Protein AF-A0A958CTE5-F1 (afdb_monomer)

Radius of gyration: 20.64 Å; Cα contacts (8 Å, |Δi|>4): 182; chains: 1; bounding box: 57×49×60 Å

Solvent-accessible surface area (backbone atoms only — not comparable to full-atom values): 12046 Å² total; per-residue (Å²): 109,41,32,72,40,40,87,85,41,89,79,56,35,63,50,61,62,48,51,48,52,50,50,52,46,68,69,44,47,64,50,38,76,73,62,37,72,59,76,67,59,53,55,72,59,58,62,71,42,77,68,34,27,66,54,37,60,70,46,38,61,61,31,51,76,72,72,42,63,43,59,64,51,40,50,49,51,39,51,50,51,48,48,51,54,38,52,49,24,58,78,50,55,45,96,44,71,67,54,14,60,59,50,45,50,56,55,50,51,50,47,64,37,35,34,40,56,56,56,54,69,75,48,58,80,48,48,63,55,38,57,71,72,32,22,47,55,71,90,63,86,44,75,68,44,55,56,55,21,79,72,43,94,51,21,39,26,66,58,55,52,54,50,49,54,52,28,39,59,44,50,49,54,27,74,78,69,77,45,74,52,63,70,47,53,48,69,49,45,48,66,55,53,52,52,52,52,53,50,52,51,48,55,59,58,71,62,54,80,74,75,74,82,78,117

pLDDT: mean 74.09, std 13.9, range [39.06, 96.56]

Structure (mmCIF, N/CA/C/O backbone):
data_AF-A0A958CTE5-F1
#
_entry.id   AF-A0A958CTE5-F1
#
loop_
_atom_site.group_PDB
_atom_site.id
_atom_site.type_symbol
_atom_site.label_atom_id
_atom_site.label_alt_id
_atom_site.label_comp_id
_atom_site.label_asym_id
_atom_site.label_entity_id
_atom_site.label_seq_id
_atom_site.pdbx_PDB_ins_code
_atom_site.Cartn_x
_atom_site.Cartn_y
_atom_site.Cartn_z
_atom_site.occupancy
_atom_site.B_iso_or_equiv
_atom_site.auth_seq_id
_atom_site.auth_comp_id
_atom_site.auth_asym_id
_atom_site.auth_atom_id
_atom_site.pdbx_PDB_model_num
ATOM 1 N N . LEU A 1 1 ? 1.380 -10.904 -7.002 1.00 66.69 1 LEU A N 1
ATOM 2 C CA . LEU A 1 1 ? 0.744 -11.945 -7.846 1.00 66.69 1 LEU A CA 1
ATOM 3 C C . LEU A 1 1 ? 0.261 -11.415 -9.193 1.00 66.69 1 LEU A C 1
ATOM 5 O O . LEU A 1 1 ? 0.920 -11.763 -10.161 1.00 66.69 1 LEU A O 1
ATOM 9 N N . PRO A 1 2 ? -0.795 -10.580 -9.308 1.00 70.81 2 PRO A N 1
ATOM 10 C CA . PRO A 1 2 ? -1.396 -10.254 -10.610 1.00 70.81 2 PRO A CA 1
ATOM 11 C C . PRO A 1 2 ? -0.411 -9.585 -11.580 1.00 70.81 2 PRO A C 1
ATOM 13 O O . PRO A 1 2 ? -0.383 -9.932 -12.751 1.00 70.81 2 PRO A O 1
ATOM 16 N N . ALA A 1 3 ? 0.489 -8.727 -11.088 1.00 69.62 3 ALA A N 1
ATOM 17 C CA . ALA A 1 3 ? 1.540 -8.121 -11.908 1.00 69.62 3 ALA A CA 1
ATOM 18 C C . ALA A 1 3 ? 2.519 -9.131 -12.551 1.00 69.62 3 ALA A C 1
ATOM 20 O O . ALA A 1 3 ? 3.112 -8.818 -13.578 1.00 69.62 3 ALA A O 1
ATOM 21 N N . LEU A 1 4 ? 2.695 -10.316 -11.949 1.00 71.25 4 LEU A N 1
ATOM 22 C CA . LEU A 1 4 ? 3.586 -11.400 -12.397 1.00 71.25 4 LEU A CA 1
ATOM 23 C C . LEU A 1 4 ? 2.851 -12.474 -13.224 1.00 71.25 4 LEU A C 1
ATOM 25 O O . LEU A 1 4 ? 3.465 -13.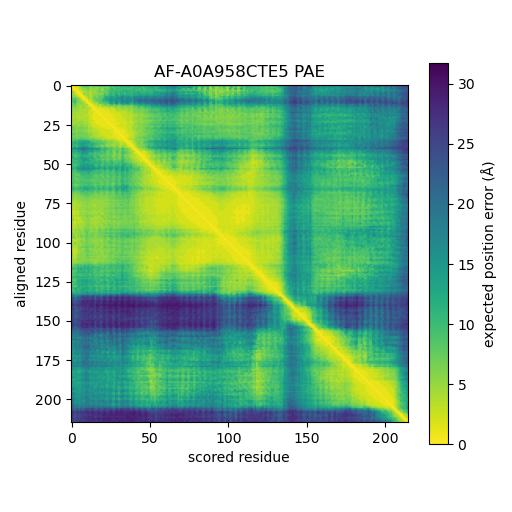465 -13.618 1.00 71.25 4 LE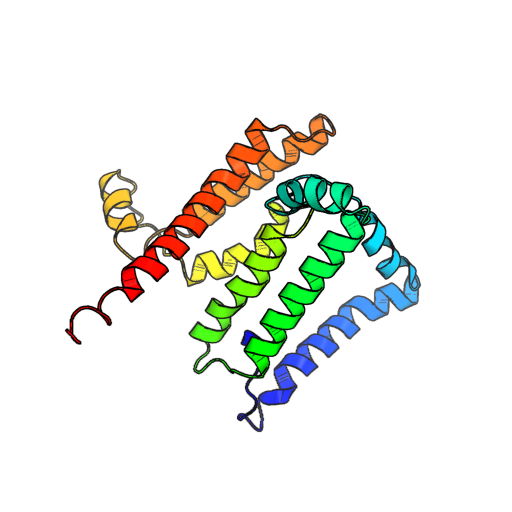U A O 1
ATOM 29 N N . TRP A 1 5 ? 1.548 -12.311 -13.469 1.00 74.81 5 TRP A N 1
ATOM 30 C CA . TRP A 1 5 ? 0.757 -13.235 -14.279 1.00 74.81 5 TRP A CA 1
ATOM 31 C C . TRP A 1 5 ? 1.177 -13.171 -15.753 1.00 74.81 5 TRP A C 1
ATOM 33 O O . TRP A 1 5 ? 1.336 -12.091 -16.324 1.00 74.81 5 TRP A O 1
ATOM 43 N N . ARG A 1 6 ? 1.346 -14.345 -16.369 1.00 73.69 6 ARG A N 1
ATOM 44 C CA . ARG A 1 6 ? 1.700 -14.518 -17.784 1.00 73.69 6 ARG A CA 1
ATOM 45 C C . ARG A 1 6 ? 0.678 -15.461 -18.428 1.00 73.69 6 ARG A C 1
ATOM 47 O O . ARG A 1 6 ? 0.841 -16.673 -18.298 1.00 73.69 6 ARG A O 1
ATOM 54 N N . PRO A 1 7 ? -0.397 -14.956 -19.058 1.00 71.81 7 PRO A N 1
ATOM 55 C CA . PRO A 1 7 ? -1.444 -15.818 -19.609 1.00 71.81 7 PRO A CA 1
ATOM 56 C C . PRO A 1 7 ? -0.969 -16.632 -20.822 1.00 71.81 7 PRO A C 1
ATOM 58 O O . PRO A 1 7 ? -1.459 -17.742 -21.031 1.00 71.81 7 PRO A O 1
ATOM 61 N N . ASP A 1 8 ? -0.005 -16.101 -21.575 1.00 76.12 8 ASP A N 1
ATOM 62 C CA . ASP A 1 8 ? 0.502 -16.668 -22.834 1.00 76.12 8 ASP A CA 1
ATOM 63 C C . ASP A 1 8 ? 1.547 -17.776 -22.614 1.00 76.12 8 ASP A C 1
ATOM 65 O O . ASP A 1 8 ? 1.769 -18.632 -23.473 1.00 76.12 8 ASP A O 1
ATOM 69 N N . ASP A 1 9 ? 2.165 -17.811 -21.429 1.00 75.31 9 ASP A N 1
ATOM 70 C CA . ASP A 1 9 ? 3.119 -18.847 -21.042 1.00 75.31 9 ASP A CA 1
ATOM 71 C C . ASP A 1 9 ? 2.377 -20.125 -20.620 1.00 75.31 9 ASP A C 1
ATOM 73 O O . ASP A 1 9 ? 2.017 -20.317 -19.455 1.00 75.31 9 ASP A O 1
ATOM 77 N N . ARG A 1 10 ? 2.179 -21.039 -21.579 1.00 66.75 10 ARG A N 1
ATOM 78 C CA . ARG A 1 10 ? 1.529 -22.347 -21.367 1.00 66.75 10 ARG A CA 1
ATOM 79 C C . ARG A 1 10 ? 2.133 -23.197 -20.235 1.00 66.75 10 ARG A C 1
ATOM 81 O O . ARG A 1 10 ? 1.438 -24.098 -19.773 1.00 66.75 10 ARG A O 1
ATOM 88 N N . ARG A 1 11 ? 3.377 -22.956 -19.792 1.00 66.00 11 ARG A N 1
ATOM 89 C CA . ARG A 1 11 ? 4.018 -23.686 -18.674 1.00 66.00 11 ARG A CA 1
ATOM 90 C C . ARG A 1 11 ? 4.087 -22.864 -17.382 1.00 66.00 11 ARG A C 1
ATOM 92 O O . ARG A 1 11 ? 4.006 -23.433 -16.298 1.00 66.00 11 ARG A O 1
ATOM 99 N N . GLY A 1 12 ? 4.238 -21.546 -17.478 1.00 65.88 12 GLY A N 1
ATOM 100 C CA . GLY A 1 12 ? 4.375 -20.639 -16.335 1.00 65.88 12 GLY A CA 1
ATOM 101 C C . GLY A 1 12 ? 3.059 -20.098 -15.769 1.00 65.88 12 GLY A C 1
ATOM 102 O O . GLY A 1 12 ? 3.009 -19.792 -14.577 1.00 65.88 12 GLY A O 1
ATOM 103 N N . ARG A 1 13 ? 1.993 -20.010 -16.585 1.00 76.62 13 ARG A N 1
ATOM 104 C CA . ARG A 1 13 ? 0.710 -19.346 -16.271 1.00 76.62 13 ARG A CA 1
ATOM 105 C C . ARG A 1 13 ? 0.190 -19.642 -14.863 1.00 76.62 13 ARG A C 1
ATOM 107 O O . ARG A 1 13 ? 0.130 -18.746 -14.025 1.00 76.62 13 ARG A O 1
ATOM 114 N N . TRP A 1 14 ? -0.185 -20.892 -14.594 1.00 80.12 14 TRP A N 1
ATOM 115 C CA . TRP A 1 14 ? -0.792 -21.279 -13.314 1.00 80.12 14 TRP A CA 1
ATOM 116 C C . TRP A 1 14 ? 0.222 -21.504 -12.192 1.00 80.12 14 TRP A C 1
ATOM 118 O O . TRP A 1 14 ? -0.152 -21.456 -11.025 1.00 80.12 14 TRP A O 1
ATOM 128 N N . THR A 1 15 ? 1.496 -21.698 -12.527 1.00 80.94 15 THR A N 1
ATOM 129 C CA . THR A 1 15 ? 2.550 -22.112 -11.594 1.00 80.94 15 THR A CA 1
ATOM 130 C C . THR A 1 15 ? 2.757 -21.104 -10.464 1.00 80.94 15 THR A C 1
ATOM 132 O O . THR A 1 15 ? 2.849 -21.505 -9.308 1.00 80.94 15 THR A O 1
ATOM 135 N N . MET A 1 16 ? 2.745 -19.797 -10.754 1.00 76.81 16 MET A N 1
ATOM 136 C CA . MET A 1 16 ? 2.922 -18.762 -9.721 1.00 76.81 16 MET A CA 1
ATOM 137 C C . MET A 1 16 ? 1.711 -18.621 -8.772 1.00 76.81 16 MET A C 1
ATOM 139 O O . MET A 1 16 ? 1.925 -18.622 -7.558 1.00 76.81 16 MET A O 1
ATOM 143 N N . PRO A 1 17 ? 0.446 -18.538 -9.244 1.00 81.00 17 PRO A N 1
ATOM 144 C CA . PRO A 1 17 ? -0.711 -18.581 -8.345 1.00 81.00 17 PRO A CA 1
ATOM 145 C C . PRO A 1 17 ? -0.850 -19.899 -7.577 1.00 81.00 17 PRO A C 1
ATOM 147 O O . PRO A 1 17 ? -1.171 -19.860 -6.393 1.00 81.00 17 PRO A O 1
ATOM 150 N N . LEU A 1 18 ? -0.578 -21.049 -8.207 1.00 85.00 18 LEU A N 1
ATOM 151 C CA . LEU A 1 18 ? -0.656 -22.349 -7.538 1.00 85.00 18 LEU A CA 1
ATOM 152 C C . LEU A 1 18 ? 0.40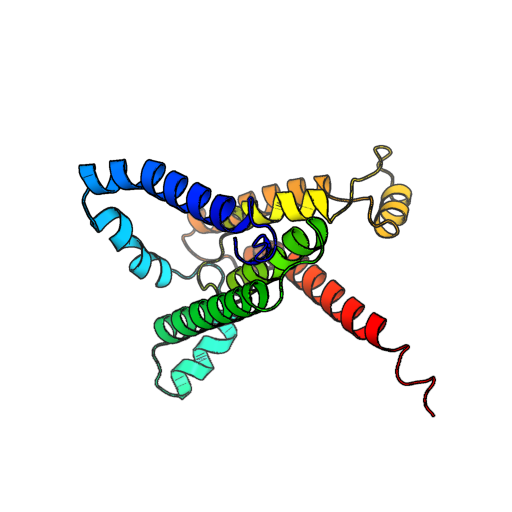2 -22.462 -6.436 1.00 85.00 18 LEU A C 1
ATOM 154 O O . LEU A 1 18 ? 0.059 -22.818 -5.315 1.00 85.00 18 LEU A O 1
ATOM 158 N N . ALA A 1 19 ? 1.656 -22.086 -6.712 1.00 84.25 19 ALA A N 1
ATOM 159 C CA . ALA A 1 19 ? 2.715 -22.062 -5.704 1.00 84.25 19 ALA A CA 1
ATOM 160 C C . ALA A 1 19 ? 2.355 -21.146 -4.524 1.00 84.25 19 ALA A C 1
ATOM 162 O O . ALA A 1 19 ? 2.529 -21.538 -3.377 1.00 84.25 19 ALA A O 1
ATOM 163 N N . PHE A 1 20 ? 1.785 -19.962 -4.779 1.00 84.50 20 PHE A N 1
ATOM 164 C CA . PHE A 1 20 ? 1.300 -19.092 -3.704 1.00 84.50 20 PHE A CA 1
ATOM 165 C C . PHE A 1 20 ? 0.174 -19.729 -2.881 1.00 84.50 20 PHE A C 1
ATOM 167 O O . PHE A 1 20 ? 0.234 -19.680 -1.656 1.00 84.50 20 PHE A O 1
ATOM 174 N N . LEU A 1 21 ? -0.833 -20.325 -3.527 1.00 88.69 21 LEU A N 1
ATOM 175 C CA . LEU A 1 21 ? -1.945 -20.978 -2.829 1.00 88.69 21 LEU A CA 1
ATOM 176 C C . LEU A 1 21 ? -1.467 -22.181 -2.007 1.00 88.69 21 LEU A C 1
ATOM 178 O O . LEU A 1 21 ? -1.925 -22.356 -0.883 1.00 88.69 21 LEU A O 1
ATOM 182 N N . VAL A 1 22 ? -0.513 -22.961 -2.525 1.00 91.88 22 VAL A N 1
ATOM 183 C CA . VAL A 1 22 ? 0.114 -24.084 -1.812 1.00 91.88 22 VAL A CA 1
ATOM 184 C C . VAL A 1 22 ? 0.941 -23.595 -0.622 1.00 91.88 22 VAL A C 1
ATOM 186 O O . VAL A 1 22 ? 0.774 -24.133 0.466 1.00 91.88 22 VAL A O 1
ATOM 189 N N . THR A 1 23 ? 1.766 -22.552 -0.774 1.00 89.56 23 THR A N 1
ATOM 190 C CA . THR A 1 23 ? 2.511 -21.950 0.350 1.00 89.56 23 THR A CA 1
ATOM 191 C C . THR A 1 23 ? 1.554 -21.402 1.408 1.00 89.56 23 THR A C 1
ATOM 193 O O . THR A 1 23 ? 1.703 -21.716 2.584 1.00 89.56 23 THR A O 1
ATOM 196 N N . LEU A 1 24 ? 0.536 -20.632 1.007 1.00 87.75 24 LEU A N 1
ATOM 197 C CA . LEU A 1 24 ? -0.459 -20.073 1.923 1.00 87.75 24 LEU A CA 1
ATOM 198 C C . LEU A 1 24 ? -1.201 -21.186 2.677 1.00 87.75 24 LEU A C 1
ATOM 200 O O . LEU A 1 24 ? -1.304 -21.128 3.898 1.00 87.75 24 LEU A O 1
ATOM 204 N N . ALA A 1 25 ? -1.659 -22.224 1.974 1.00 90.94 25 ALA A N 1
ATOM 205 C CA . ALA A 1 25 ? -2.304 -23.378 2.588 1.00 90.94 25 ALA A CA 1
ATOM 206 C C . ALA A 1 25 ? -1.359 -24.109 3.557 1.00 90.94 25 ALA A C 1
ATOM 208 O O . ALA A 1 25 ? -1.727 -24.329 4.706 1.00 90.94 25 ALA A O 1
ATOM 209 N N . ALA A 1 26 ? -0.130 -24.426 3.141 1.00 92.94 26 ALA A N 1
ATOM 210 C CA . ALA A 1 26 ? 0.842 -25.144 3.965 1.00 92.94 26 ALA A CA 1
ATOM 211 C C . ALA A 1 26 ? 1.265 -24.362 5.222 1.00 92.94 26 ALA A C 1
ATOM 213 O O . ALA A 1 26 ? 1.463 -24.966 6.272 1.00 92.94 26 ALA A O 1
ATOM 214 N N . SER A 1 27 ? 1.372 -23.031 5.146 1.00 87.69 27 SER A N 1
ATOM 215 C CA . SER A 1 27 ? 1.698 -22.190 6.304 1.00 87.69 27 SER A CA 1
ATOM 216 C C . SER A 1 27 ? 0.508 -21.933 7.234 1.00 87.69 27 SER A C 1
ATOM 218 O O . SER A 1 27 ? 0.713 -21.783 8.435 1.00 87.69 27 SER A O 1
ATOM 220 N N . TYR A 1 28 ? -0.723 -21.861 6.711 1.00 84.38 28 TYR A N 1
ATOM 221 C CA . TYR A 1 28 ? -1.886 -21.387 7.477 1.00 84.38 28 TYR A CA 1
ATOM 222 C C . TYR A 1 28 ? -2.848 -22.502 7.926 1.00 84.38 28 TYR A C 1
ATOM 224 O O . TYR A 1 28 ? -3.444 -22.392 8.998 1.00 84.38 28 TYR A O 1
ATOM 232 N N . LEU A 1 29 ? -2.971 -23.607 7.174 1.00 90.62 29 LEU A N 1
ATOM 233 C CA . LEU A 1 29 ? -3.802 -24.755 7.572 1.00 90.62 29 LEU A CA 1
ATOM 234 C C . LEU A 1 29 ? -3.386 -25.372 8.916 1.00 90.62 29 LEU A C 1
ATOM 236 O O . LEU A 1 29 ? -4.292 -25.646 9.700 1.00 90.62 29 LEU A O 1
ATOM 240 N N . PRO A 1 30 ? -2.090 -25.553 9.255 1.00 91.81 30 PRO A N 1
ATOM 241 C CA . PRO A 1 30 ? -1.708 -26.091 10.562 1.00 91.81 30 PRO A CA 1
ATOM 242 C C . PRO A 1 30 ? -2.187 -25.217 11.726 1.00 91.81 30 PRO A C 1
ATOM 244 O O . PRO A 1 30 ? -2.584 -25.742 12.764 1.00 91.81 30 PRO A O 1
ATOM 247 N N . TYR A 1 31 ? -2.211 -23.892 11.544 1.00 85.38 31 TYR A N 1
ATOM 248 C CA . TYR A 1 31 ? -2.714 -22.950 12.544 1.00 85.38 31 TYR A CA 1
ATOM 249 C C . TYR A 1 31 ? -4.238 -23.023 12.682 1.00 85.38 31 TYR A C 1
ATOM 251 O O . TYR A 1 31 ? -4.745 -23.145 13.794 1.00 85.38 31 TYR A O 1
ATOM 259 N N . VAL A 1 32 ? -4.976 -23.025 11.568 1.00 89.31 32 VAL A N 1
ATOM 260 C CA . VAL A 1 32 ? -6.450 -23.130 11.583 1.00 89.31 32 VAL A CA 1
ATOM 261 C C . VAL A 1 32 ? -6.918 -24.498 12.097 1.00 89.31 32 VAL A C 1
ATOM 263 O O . VAL A 1 32 ? -7.925 -24.580 12.792 1.00 89.31 32 VAL A O 1
ATOM 266 N N . ALA A 1 33 ? -6.172 -25.572 11.826 1.00 90.75 33 ALA A N 1
ATOM 267 C CA . ALA A 1 33 ? -6.473 -26.914 12.327 1.00 90.75 33 ALA A CA 1
ATOM 268 C C . ALA A 1 33 ? -6.216 -27.084 13.837 1.00 90.75 33 ALA A C 1
ATOM 270 O O . ALA A 1 33 ? -6.806 -27.968 14.451 1.00 90.75 33 ALA A O 1
ATOM 271 N N . THR A 1 34 ? -5.351 -26.259 14.439 1.00 91.88 34 THR A N 1
ATOM 272 C CA . THR A 1 34 ? -4.994 -26.341 15.871 1.00 91.88 34 THR A CA 1
ATOM 273 C C . THR A 1 34 ? -5.681 -25.286 16.739 1.00 91.88 34 THR A C 1
ATOM 275 O O . THR A 1 34 ? -5.936 -25.548 17.909 1.00 91.88 34 THR A O 1
ATOM 278 N N . HIS A 1 35 ? -6.004 -24.117 16.178 1.00 85.50 35 HIS A N 1
ATOM 279 C CA . HIS A 1 35 ? -6.577 -22.966 16.895 1.00 85.50 35 HIS A CA 1
ATOM 280 C C . HIS A 1 35 ? -7.931 -22.501 16.313 1.00 85.50 35 HIS A C 1
ATOM 282 O O . HIS A 1 35 ? -8.463 -21.466 16.711 1.00 85.50 35 HIS A O 1
ATOM 288 N N . GLY A 1 36 ? -8.501 -23.251 15.366 1.00 82.81 36 GLY A N 1
ATOM 289 C CA . GLY A 1 36 ? -9.794 -22.959 14.747 1.00 82.81 36 GLY A CA 1
ATOM 290 C C . GLY A 1 36 ? -9.784 -21.766 13.785 1.00 82.81 36 GLY A C 1
ATOM 291 O O . GLY A 1 36 ? -8.750 -21.197 13.432 1.00 82.81 36 GLY A O 1
ATOM 292 N N . SER A 1 37 ? -10.977 -21.357 13.347 1.00 79.06 37 SER A N 1
ATOM 293 C CA . SER A 1 37 ? -11.158 -20.209 12.448 1.00 79.06 37 SER A CA 1
ATOM 294 C C . SER A 1 37 ? -10.921 -18.849 13.116 1.00 79.06 37 SER A C 1
ATOM 296 O O . SER A 1 37 ? -10.811 -17.846 12.414 1.00 79.06 37 SER A O 1
ATOM 298 N N . GLU A 1 38 ? -10.810 -18.782 14.446 1.00 73.75 38 GLU A N 1
ATOM 299 C CA . GLU A 1 38 ? -10.588 -17.526 15.182 1.00 73.75 38 GLU A CA 1
ATOM 300 C C . GLU A 1 38 ? -9.231 -16.873 14.873 1.00 73.75 38 GLU A C 1
ATOM 302 O O . GLU A 1 38 ? -9.106 -15.652 14.972 1.00 73.75 38 GLU A O 1
ATOM 307 N N . VAL A 1 39 ? -8.260 -17.642 14.362 1.00 72.81 39 VAL A N 1
ATOM 308 C CA . VAL A 1 39 ? -6.992 -17.124 13.809 1.00 72.81 39 VAL A CA 1
ATOM 309 C C . VAL A 1 39 ? -7.236 -16.109 12.677 1.00 72.81 39 VAL A C 1
ATOM 311 O O . VAL A 1 39 ? -6.495 -15.138 12.540 1.00 72.81 39 VAL A O 1
ATOM 314 N N . LEU A 1 40 ? -8.313 -16.280 11.900 1.00 67.12 40 LEU A N 1
ATOM 315 C CA . LEU A 1 40 ? -8.759 -15.328 10.869 1.00 67.12 40 LEU A CA 1
ATOM 316 C C . LEU A 1 40 ? -9.634 -14.196 11.452 1.00 67.12 40 LEU A C 1
ATOM 318 O O . LEU A 1 40 ? -9.812 -13.151 10.825 1.00 67.12 40 LEU A O 1
ATOM 322 N N . GLY A 1 41 ? -10.185 -14.394 12.653 1.00 60.66 41 GLY A N 1
ATOM 323 C CA . GLY A 1 41 ? -11.195 -13.543 13.290 1.00 60.66 41 GLY A CA 1
ATOM 324 C C . GLY A 1 41 ? -10.681 -12.227 13.880 1.00 60.66 41 GLY A C 1
ATOM 325 O O . GLY A 1 41 ? -11.484 -11.342 14.167 1.00 60.66 41 GLY A O 1
ATOM 326 N N . PHE A 1 42 ? -9.365 -12.041 14.021 1.00 67.19 42 PHE A N 1
ATOM 327 C CA . PHE A 1 42 ? -8.793 -10.767 14.487 1.00 67.19 42 PHE A CA 1
ATOM 328 C C . PHE A 1 42 ? -8.769 -9.662 13.416 1.00 67.19 42 PHE A C 1
ATOM 330 O O . PHE A 1 42 ? -8.656 -8.484 13.759 1.00 67.19 42 PHE A O 1
ATOM 337 N N . LEU A 1 43 ? -8.913 -10.001 12.128 1.00 65.44 43 LEU A N 1
ATOM 338 C CA . LEU A 1 43 ? -8.794 -9.037 11.026 1.00 65.44 43 LEU A CA 1
ATOM 339 C C . LEU A 1 43 ? -9.780 -7.847 11.122 1.00 65.44 43 LEU A C 1
ATOM 341 O O . LEU A 1 43 ? -9.333 -6.708 10.993 1.00 65.44 43 LEU A O 1
ATOM 345 N N . PRO A 1 44 ? -11.086 -8.041 11.416 1.00 66.50 44 PRO A N 1
ATOM 346 C CA . PRO A 1 44 ? -12.034 -6.933 11.574 1.00 66.50 44 PRO A CA 1
ATOM 347 C C . PRO A 1 44 ? -11.701 -6.007 12.751 1.00 66.50 44 PRO A C 1
ATOM 349 O O . PRO A 1 44 ? -12.004 -4.818 12.695 1.00 66.50 44 PRO A O 1
ATOM 352 N N . LYS A 1 45 ? -11.054 -6.533 13.801 1.00 72.12 45 LYS A N 1
ATOM 353 C CA . LYS A 1 45 ? -10.611 -5.746 14.960 1.00 72.12 45 LYS A CA 1
ATOM 354 C C . LYS A 1 45 ? -9.426 -4.850 14.588 1.00 72.12 45 LYS A C 1
ATOM 356 O O . LYS A 1 45 ? -9.454 -3.665 14.904 1.00 72.12 45 LYS A O 1
ATOM 361 N N . TYR A 1 46 ? -8.466 -5.377 13.823 1.00 70.69 46 TYR A N 1
ATOM 362 C CA . TYR A 1 46 ? -7.342 -4.606 13.277 1.00 70.69 46 TYR A CA 1
ATOM 363 C C . TYR A 1 46 ? -7.767 -3.471 12.330 1.00 70.69 46 TYR A C 1
ATOM 365 O O . TYR A 1 46 ? -7.113 -2.431 12.310 1.00 70.69 46 TYR A O 1
ATOM 373 N N . PHE A 1 47 ? -8.870 -3.614 11.586 1.00 68.62 47 PHE A N 1
ATOM 374 C CA . PHE A 1 47 ? -9.426 -2.514 10.778 1.00 68.62 47 PHE A CA 1
ATOM 375 C C . PHE A 1 47 ? -10.107 -1.408 11.609 1.00 68.62 47 PHE A C 1
ATOM 377 O O . PHE A 1 47 ? -10.364 -0.327 11.087 1.00 68.62 47 PHE A O 1
ATOM 384 N N . GLY A 1 48 ? -10.382 -1.642 12.897 1.00 73.25 48 GLY A N 1
ATOM 385 C CA . GLY A 1 48 ? -10.831 -0.600 13.827 1.00 73.25 48 GLY A CA 1
ATOM 386 C C . GLY A 1 48 ? -9.692 0.236 14.425 1.00 73.25 48 GLY A C 1
ATOM 387 O O . GLY A 1 48 ? -9.949 1.301 14.989 1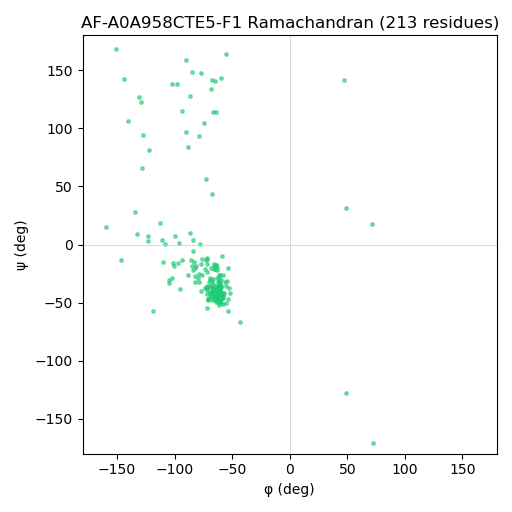.00 73.25 48 GLY A O 1
ATOM 388 N N . GLU A 1 49 ? -8.444 -0.226 14.317 1.00 81.31 49 GLU A N 1
ATOM 389 C CA . GLU A 1 49 ? -7.267 0.462 14.852 1.00 81.31 49 GLU A CA 1
ATOM 390 C C . GLU A 1 49 ? -6.841 1.649 13.977 1.00 81.31 49 GLU A C 1
ATOM 392 O O . GLU A 1 49 ? -6.998 1.652 12.755 1.00 81.31 49 GLU A O 1
ATOM 397 N N . ARG A 1 50 ? -6.295 2.687 14.620 1.00 79.94 50 ARG A N 1
ATOM 398 C CA . ARG A 1 50 ? -5.945 3.962 13.981 1.00 79.94 50 ARG A CA 1
ATOM 399 C C . ARG A 1 50 ? -4.617 4.477 14.532 1.00 79.94 50 ARG A C 1
ATOM 401 O O . ARG A 1 50 ? -4.574 4.966 15.659 1.00 79.94 50 ARG A O 1
ATOM 408 N N . PHE A 1 51 ? -3.550 4.388 13.736 1.00 73.31 51 PHE A N 1
ATOM 409 C CA . PHE A 1 51 ? -2.211 4.860 14.127 1.00 73.31 51 PHE A CA 1
ATOM 410 C C . PHE A 1 51 ? -1.675 5.968 13.208 1.00 73.31 51 PHE A C 1
ATOM 412 O O . PHE A 1 51 ? -1.419 7.084 13.660 1.00 73.31 51 PHE A O 1
ATOM 419 N N . ASN A 1 52 ? -1.589 5.693 11.906 1.00 75.31 52 ASN A N 1
ATOM 420 C CA . ASN A 1 52 ? -1.481 6.699 10.852 1.00 75.31 52 ASN A CA 1
ATOM 421 C C . ASN A 1 52 ? -2.544 6.374 9.800 1.00 75.31 52 ASN A C 1
ATOM 423 O O . ASN A 1 52 ? -2.548 5.266 9.264 1.00 75.31 52 ASN A O 1
ATOM 427 N N . MET A 1 53 ? -3.426 7.340 9.527 1.00 77.06 53 MET A N 1
ATOM 428 C CA . MET A 1 53 ? -4.555 7.184 8.607 1.00 77.06 53 MET A CA 1
ATOM 429 C C . MET A 1 53 ? -4.310 7.771 7.207 1.00 77.06 53 MET A C 1
ATOM 431 O O . MET A 1 53 ? -5.253 7.826 6.431 1.00 77.06 53 MET A O 1
ATOM 435 N N . GLY A 1 54 ? -3.100 8.226 6.856 1.00 76.19 54 GLY A N 1
ATOM 436 C CA . GLY A 1 54 ? -2.757 8.595 5.471 1.00 76.19 54 GLY A CA 1
ATOM 437 C C . GLY A 1 54 ? -3.776 9.524 4.787 1.00 76.19 54 GLY A C 1
ATOM 438 O O . GLY A 1 54 ? -4.151 10.556 5.344 1.00 76.19 54 GLY A O 1
ATOM 439 N N . LEU A 1 55 ? -4.256 9.142 3.593 1.00 79.19 55 LEU A N 1
ATOM 440 C CA . LEU A 1 55 ? -5.378 9.826 2.928 1.00 79.19 55 LEU A CA 1
ATOM 441 C C . LEU A 1 55 ? -6.742 9.420 3.503 1.00 79.19 55 LEU A C 1
ATOM 443 O O . LEU A 1 55 ? -7.681 10.211 3.455 1.00 79.19 55 LEU A O 1
ATOM 447 N N . ALA A 1 56 ? -6.858 8.227 4.089 1.00 81.69 56 ALA A N 1
ATOM 448 C CA . ALA A 1 56 ? -8.081 7.759 4.735 1.00 81.69 56 ALA A CA 1
ATOM 449 C C . ALA A 1 56 ? -8.577 8.732 5.827 1.00 81.69 56 ALA A C 1
ATOM 451 O O . ALA A 1 56 ? -9.775 8.978 5.938 1.00 81.69 56 ALA A O 1
ATOM 452 N N . GLY A 1 57 ? -7.660 9.373 6.561 1.00 83.06 57 GLY A N 1
ATOM 453 C CA . GLY A 1 57 ? -7.972 10.411 7.549 1.00 83.06 57 GLY A CA 1
ATOM 454 C C . GLY A 1 57 ? -8.654 11.659 6.971 1.00 83.06 57 GLY A C 1
ATOM 455 O O . GLY A 1 57 ? -9.443 12.286 7.670 1.00 83.06 57 GLY A O 1
ATOM 456 N N . VAL A 1 58 ? -8.403 11.987 5.698 1.00 86.62 58 VAL A N 1
ATOM 457 C CA . VAL A 1 58 ? -9.049 13.104 4.978 1.00 86.62 58 VAL A CA 1
ATOM 458 C C . VAL A 1 58 ? -10.451 12.718 4.491 1.00 86.62 58 VAL A C 1
ATOM 460 O O . VAL A 1 58 ? -11.326 13.569 4.386 1.00 86.62 58 VAL A O 1
ATOM 463 N N . LEU A 1 59 ? -10.683 11.429 4.222 1.00 87.50 59 LEU A N 1
ATOM 464 C CA . LEU A 1 59 ? -11.959 10.913 3.715 1.00 87.50 59 LEU A CA 1
ATOM 465 C C . LEU A 1 59 ? -12.995 10.644 4.821 1.00 87.50 59 LEU A C 1
ATOM 467 O O . LEU A 1 59 ? -14.190 10.620 4.537 1.00 87.50 59 LEU A O 1
ATOM 471 N N . ILE A 1 60 ? -12.565 10.455 6.076 1.00 87.62 60 ILE A N 1
ATOM 472 C CA . ILE A 1 60 ? -13.465 10.154 7.205 1.00 87.62 60 ILE A CA 1
ATOM 473 C C . ILE A 1 60 ? -14.578 11.206 7.386 1.00 87.62 60 ILE A C 1
ATOM 475 O O . ILE A 1 60 ? -15.732 10.781 7.424 1.00 87.62 60 ILE A O 1
ATOM 479 N N . PRO A 1 61 ? -14.305 12.529 7.434 1.00 90.75 61 PRO A N 1
ATOM 480 C CA . PRO A 1 61 ? -15.361 13.537 7.566 1.00 90.75 61 PRO A CA 1
ATOM 481 C C . PRO A 1 61 ? -16.393 13.464 6.435 1.00 90.75 61 PRO A C 1
ATOM 483 O O . PRO A 1 61 ? -17.589 13.422 6.704 1.00 90.75 61 PRO A O 1
ATOM 486 N N . ALA A 1 62 ? -15.939 13.322 5.185 1.00 90.31 62 ALA A N 1
ATOM 487 C CA . ALA A 1 62 ? -16.822 13.216 4.025 1.00 90.31 62 ALA A CA 1
ATOM 488 C C . ALA A 1 62 ? -17.735 11.975 4.087 1.00 90.31 62 ALA A C 1
ATOM 490 O O . ALA A 1 62 ? -18.905 12.059 3.725 1.00 90.31 62 ALA A O 1
ATOM 491 N N . PHE A 1 63 ? -17.244 10.832 4.590 1.00 91.56 63 PHE A N 1
ATOM 492 C CA . PHE A 1 63 ? -18.093 9.654 4.823 1.00 91.56 63 PHE A CA 1
ATOM 493 C C . PHE A 1 63 ? -19.106 9.867 5.959 1.00 91.56 63 PHE A C 1
ATOM 495 O O . PHE A 1 63 ? -20.241 9.403 5.850 1.00 91.56 63 PHE A O 1
ATOM 502 N N . GLN A 1 64 ? -18.730 10.596 7.016 1.00 91.06 64 GLN A N 1
ATOM 503 C CA . GLN A 1 64 ? -19.634 10.936 8.120 1.00 91.06 64 GLN A CA 1
ATOM 504 C C . GLN A 1 64 ? -20.749 11.897 7.678 1.00 91.06 64 GLN A C 1
ATOM 506 O O . GLN A 1 64 ? -21.898 11.695 8.062 1.00 91.06 64 GLN A O 1
ATOM 511 N N . GLU A 1 65 ? -20.438 12.889 6.838 1.00 93.06 65 GLU A N 1
ATOM 512 C CA . GLU A 1 65 ? -21.411 13.842 6.278 1.00 93.06 65 GLU A CA 1
ATOM 513 C C . GLU A 1 65 ? -22.497 13.154 5.434 1.00 93.06 65 GLU A C 1
ATOM 515 O O . GLU A 1 65 ? -23.665 13.526 5.521 1.00 93.06 65 GLU A O 1
ATOM 520 N N . VAL A 1 66 ? -22.148 12.105 4.677 1.00 94.00 66 VAL A N 1
ATOM 521 C CA . VAL A 1 66 ? -23.121 11.290 3.917 1.00 94.00 66 VAL A CA 1
ATOM 522 C C . VAL A 1 66 ? -23.737 10.138 4.729 1.00 94.00 66 VAL A C 1
ATOM 524 O O . VAL A 1 66 ? -24.412 9.278 4.165 1.00 94.00 66 VAL A O 1
ATOM 527 N N . GLY A 1 67 ? -23.518 10.093 6.048 1.00 93.12 67 GLY A N 1
ATOM 528 C CA . GLY A 1 67 ? -24.126 9.110 6.953 1.00 93.12 67 GLY A CA 1
ATOM 529 C C . GLY A 1 67 ? -23.591 7.676 6.827 1.00 93.12 67 GLY A C 1
ATOM 530 O O . GLY A 1 67 ? -24.247 6.737 7.281 1.00 93.12 67 GLY A O 1
ATOM 531 N N . VAL A 1 68 ? -22.417 7.476 6.220 1.00 93.69 68 VAL A N 1
ATOM 532 C CA . VAL A 1 68 ? -21.812 6.151 6.006 1.00 93.69 68 VAL A CA 1
ATOM 533 C C . VAL A 1 68 ? -20.767 5.859 7.087 1.00 93.69 68 VAL A C 1
ATOM 535 O O . VAL A 1 68 ? -19.955 6.710 7.439 1.00 93.69 68 VAL A O 1
ATOM 538 N N . GLU A 1 69 ? -20.751 4.625 7.606 1.00 91.56 69 GLU A N 1
ATOM 539 C CA . GLU A 1 69 ? -19.756 4.190 8.596 1.00 91.56 69 GLU A CA 1
ATOM 540 C C . GLU A 1 69 ? -18.333 4.216 7.982 1.00 91.56 69 GLU A C 1
ATOM 542 O O . GLU A 1 69 ? -18.066 3.442 7.052 1.00 91.56 69 GLU A O 1
ATOM 547 N N . PRO A 1 70 ? -17.411 5.082 8.455 1.00 88.44 70 PRO A N 1
ATOM 548 C CA . PRO A 1 70 ? -16.176 5.358 7.724 1.00 88.44 70 PRO A CA 1
ATOM 549 C C . PRO A 1 70 ? -15.193 4.188 7.635 1.00 88.44 70 PRO A C 1
ATOM 551 O O . PRO A 1 70 ? -14.485 4.088 6.637 1.00 88.44 70 PRO A O 1
ATOM 554 N N . ASN A 1 71 ? -15.129 3.295 8.629 1.00 86.12 71 ASN A N 1
ATOM 555 C CA . ASN A 1 71 ? -14.205 2.156 8.592 1.00 86.12 71 ASN A CA 1
ATOM 556 C C . ASN A 1 71 ? -14.637 1.147 7.515 1.00 86.12 71 ASN A C 1
ATOM 558 O O . ASN A 1 71 ? -13.822 0.719 6.700 1.00 86.12 71 ASN A O 1
ATOM 562 N N . ARG A 1 72 ? -15.935 0.822 7.436 1.00 86.88 72 ARG A N 1
ATOM 563 C CA . ARG A 1 72 ? -16.516 0.026 6.339 1.00 86.88 72 ARG A CA 1
ATOM 564 C C . ARG A 1 72 ? -16.340 0.702 4.982 1.00 86.88 72 ARG A C 1
ATOM 566 O O . ARG A 1 72 ? -15.993 0.013 4.026 1.00 86.88 72 ARG A O 1
ATOM 573 N N . ALA A 1 73 ? -16.536 2.020 4.889 1.00 90.25 73 ALA A N 1
ATOM 574 C CA . ALA A 1 73 ? -16.328 2.767 3.647 1.00 90.25 73 ALA A CA 1
ATOM 575 C C . ALA A 1 73 ? -14.871 2.690 3.162 1.00 90.25 73 ALA A C 1
ATOM 577 O O . ALA A 1 73 ? -14.619 2.417 1.989 1.00 90.25 73 ALA A O 1
ATOM 578 N N . LEU A 1 74 ? -13.909 2.868 4.069 1.00 88.38 74 LEU A N 1
ATOM 579 C CA . LEU A 1 74 ? -12.479 2.818 3.769 1.00 88.38 74 LEU A CA 1
ATOM 580 C C . LEU A 1 74 ? -11.977 1.402 3.486 1.00 88.38 74 LEU A C 1
ATOM 582 O O . LEU A 1 74 ? -11.184 1.217 2.562 1.00 88.38 74 LEU A O 1
ATOM 586 N N . LEU A 1 75 ? -12.479 0.394 4.200 1.00 87.69 75 LEU A N 1
ATOM 587 C CA . LEU A 1 75 ? -12.227 -1.011 3.886 1.00 87.69 75 LEU A CA 1
ATOM 588 C C . LEU A 1 75 ? -12.754 -1.358 2.488 1.00 87.69 75 LEU A C 1
ATOM 590 O O . LEU A 1 75 ? -12.015 -1.922 1.681 1.00 87.69 75 LEU A O 1
ATOM 594 N N . ALA A 1 76 ? -13.993 -0.968 2.169 1.00 90.44 76 ALA A N 1
ATOM 595 C CA . ALA A 1 76 ? -14.578 -1.177 0.849 1.00 90.44 76 ALA A CA 1
ATOM 596 C C . ALA A 1 76 ? -13.768 -0.465 -0.245 1.00 90.44 76 ALA A C 1
ATOM 598 O O . ALA A 1 76 ? -13.390 -1.109 -1.218 1.00 90.44 76 ALA A O 1
ATOM 599 N N . LEU A 1 77 ? -13.429 0.817 -0.063 1.00 91.56 77 LEU A N 1
ATOM 600 C CA . LEU A 1 77 ? -12.602 1.595 -0.993 1.00 91.56 77 LEU A CA 1
ATOM 601 C C . LEU A 1 77 ? -11.210 0.976 -1.196 1.00 91.56 77 LEU A C 1
ATOM 603 O O . LEU A 1 77 ? -10.721 0.915 -2.324 1.00 91.56 77 LEU A O 1
ATOM 607 N N . THR A 1 78 ? -10.580 0.483 -0.127 1.00 90.00 78 THR A N 1
ATOM 608 C CA . THR A 1 78 ? -9.277 -0.196 -0.197 1.00 90.00 78 THR A CA 1
ATOM 609 C C . THR A 1 78 ? -9.389 -1.483 -1.009 1.00 90.00 78 THR A C 1
ATOM 611 O O . THR A 1 78 ? -8.614 -1.698 -1.941 1.00 90.00 78 THR A O 1
ATOM 614 N N . VAL A 1 79 ? -10.382 -2.323 -0.705 1.00 91.06 79 VAL A N 1
ATOM 615 C CA . VAL A 1 79 ? -10.598 -3.608 -1.383 1.00 91.06 79 VAL A CA 1
ATOM 616 C C . VAL A 1 79 ? -10.969 -3.411 -2.855 1.00 91.06 79 VAL A C 1
ATOM 618 O O . VAL A 1 79 ? -10.379 -4.074 -3.706 1.00 91.06 79 VAL A O 1
ATOM 621 N N . THR A 1 80 ? -11.873 -2.485 -3.191 1.00 94.56 80 THR A N 1
ATOM 622 C CA . THR A 1 80 ? -12.253 -2.214 -4.590 1.00 94.56 80 THR A CA 1
ATOM 623 C C . THR A 1 80 ? -11.108 -1.597 -5.387 1.00 94.56 80 THR A C 1
ATOM 625 O O . THR A 1 80 ? -10.885 -2.008 -6.525 1.00 94.56 80 THR A O 1
ATOM 628 N N . THR A 1 81 ? -10.319 -0.694 -4.793 1.00 94.19 81 THR A N 1
ATOM 629 C CA . THR A 1 81 ? -9.123 -0.129 -5.441 1.00 94.19 81 THR A CA 1
ATOM 630 C C . THR A 1 81 ? -8.089 -1.219 -5.727 1.00 94.19 81 THR A C 1
ATOM 632 O O . THR A 1 81 ? -7.628 -1.351 -6.862 1.00 94.19 81 THR A O 1
ATOM 635 N N . LEU A 1 82 ? -7.756 -2.059 -4.740 1.00 93.44 82 LEU A N 1
ATOM 636 C CA . LEU A 1 82 ? -6.802 -3.157 -4.927 1.00 93.44 82 LEU A CA 1
ATOM 637 C C . LEU A 1 82 ? -7.312 -4.200 -5.933 1.00 93.44 82 LEU A C 1
ATOM 639 O O . LEU A 1 82 ? -6.535 -4.659 -6.770 1.00 93.44 82 LEU A O 1
ATOM 643 N N . ALA A 1 83 ? -8.605 -4.535 -5.903 1.00 93.62 83 ALA A N 1
ATOM 644 C CA . ALA A 1 83 ? -9.225 -5.452 -6.856 1.00 93.62 83 ALA A CA 1
ATOM 645 C C . ALA A 1 83 ? -9.225 -4.891 -8.288 1.00 93.62 83 ALA A C 1
ATOM 647 O O . ALA A 1 83 ? -8.868 -5.610 -9.219 1.00 93.62 83 ALA A O 1
ATOM 648 N N . GLY A 1 84 ? -9.547 -3.606 -8.472 1.00 96.56 84 GLY A N 1
ATOM 649 C CA . GLY A 1 84 ? -9.503 -2.933 -9.773 1.00 96.56 84 GLY A CA 1
ATOM 650 C C . GLY A 1 84 ? -8.089 -2.877 -10.356 1.00 96.56 84 GLY A C 1
ATOM 651 O O . GLY A 1 84 ? -7.879 -3.242 -11.512 1.00 96.56 84 GLY A O 1
ATOM 652 N N . ILE A 1 85 ? -7.094 -2.516 -9.537 1.00 93.44 85 ILE A N 1
ATOM 653 C CA . ILE A 1 85 ? -5.676 -2.523 -9.930 1.00 93.44 85 ILE A CA 1
ATOM 654 C C . ILE A 1 85 ? -5.211 -3.952 -10.277 1.00 93.44 85 ILE A C 1
ATOM 656 O O . ILE A 1 85 ? -4.518 -4.151 -11.277 1.00 93.44 85 ILE A O 1
ATOM 660 N N . ALA A 1 86 ? -5.608 -4.961 -9.495 1.00 91.31 86 ALA A N 1
ATOM 661 C CA . ALA A 1 86 ? -5.276 -6.361 -9.759 1.00 91.31 86 ALA A CA 1
ATOM 662 C C . ALA A 1 86 ? -5.916 -6.884 -11.057 1.00 91.31 86 ALA A C 1
ATOM 664 O O . ALA A 1 86 ? -5.228 -7.513 -11.862 1.00 91.31 86 ALA A O 1
ATOM 665 N N . LEU A 1 87 ? -7.198 -6.591 -11.291 1.00 93.69 87 LEU A N 1
ATOM 666 C CA . LEU A 1 87 ? -7.921 -6.954 -12.512 1.00 93.69 87 LEU A CA 1
ATOM 667 C C . LEU A 1 87 ? -7.313 -6.274 -13.745 1.00 93.69 87 LEU A C 1
ATOM 669 O O . LEU A 1 87 ? -7.136 -6.923 -14.779 1.00 93.69 87 LEU A O 1
ATOM 673 N N . TRP A 1 88 ? -6.919 -5.002 -13.632 1.00 94.00 88 TRP A N 1
ATOM 674 C CA . TRP A 1 88 ? -6.188 -4.308 -14.692 1.00 94.00 88 TRP A CA 1
ATOM 675 C C . TRP A 1 88 ? -4.858 -5.005 -15.016 1.00 94.00 88 TRP A C 1
ATOM 677 O O . TRP A 1 88 ? -4.575 -5.261 -16.181 1.00 94.00 88 TRP A O 1
ATOM 687 N N . MET A 1 89 ? -4.073 -5.410 -14.011 1.00 91.00 89 MET A N 1
ATOM 688 C CA . MET A 1 89 ? -2.808 -6.133 -14.233 1.00 91.00 89 MET A CA 1
ATOM 689 C C . MET A 1 89 ? -2.983 -7.533 -14.842 1.00 91.00 89 MET A C 1
ATOM 691 O O . MET A 1 89 ? -2.089 -7.990 -15.551 1.00 91.00 89 MET A O 1
ATOM 695 N N . VAL A 1 90 ? -4.104 -8.214 -14.577 1.00 87.50 90 VAL A N 1
ATOM 696 C CA . VAL A 1 90 ? -4.421 -9.526 -15.176 1.00 87.50 90 VAL A CA 1
ATOM 697 C C . VAL A 1 90 ? -4.900 -9.384 -16.624 1.00 87.50 90 VAL A C 1
ATOM 699 O O . VAL A 1 90 ? -4.510 -10.184 -17.471 1.00 87.50 90 VAL A O 1
ATOM 702 N N . THR A 1 91 ? -5.718 -8.367 -16.913 1.00 89.31 91 THR A N 1
ATOM 703 C CA . THR A 1 91 ? -6.229 -8.072 -18.267 1.00 89.31 91 THR A CA 1
ATOM 704 C C . THR A 1 91 ? -5.189 -7.411 -19.170 1.00 89.31 91 THR A C 1
ATOM 706 O O . THR A 1 91 ? -5.241 -7.580 -20.383 1.00 89.31 91 THR A O 1
ATOM 709 N N . HIS A 1 92 ? -4.217 -6.706 -18.588 1.00 87.56 92 HIS A N 1
ATOM 710 C CA . HIS A 1 92 ? -3.099 -6.075 -19.283 1.00 87.56 92 HIS A CA 1
ATOM 711 C C . HIS A 1 92 ? -1.781 -6.622 -18.710 1.00 87.56 92 HIS A C 1
ATOM 713 O O . HIS A 1 92 ? -1.187 -5.961 -17.855 1.00 87.56 92 HIS A O 1
ATOM 719 N N . PRO A 1 93 ? -1.293 -7.807 -19.131 1.00 86.81 93 PRO A N 1
ATOM 720 C CA . PRO A 1 93 ? -0.075 -8.421 -18.592 1.00 86.81 93 PRO A CA 1
ATOM 721 C C . PRO A 1 93 ? 1.175 -7.530 -18.671 1.00 86.81 93 PRO A C 1
ATOM 723 O O . PRO A 1 93 ? 1.217 -6.511 -19.369 1.00 86.81 93 PRO A O 1
ATOM 726 N N . ALA A 1 94 ? 2.211 -7.883 -17.909 1.00 85.06 94 ALA A N 1
ATOM 727 C CA . ALA A 1 94 ? 3.490 -7.178 -17.947 1.00 85.06 94 ALA A CA 1
ATOM 728 C C . ALA A 1 94 ? 4.388 -7.763 -19.058 1.00 85.06 94 ALA A C 1
ATOM 730 O O . ALA A 1 94 ? 4.624 -8.971 -19.047 1.00 85.06 94 ALA A O 1
ATOM 731 N N . PRO A 1 95 ? 4.943 -6.945 -19.977 1.00 80.38 95 PRO A N 1
ATOM 732 C CA . PRO A 1 95 ? 5.742 -7.443 -21.104 1.00 80.38 95 PRO A CA 1
ATOM 733 C C . PRO A 1 95 ? 7.090 -8.049 -20.681 1.00 80.38 95 PRO A C 1
ATOM 735 O O . PRO A 1 95 ? 7.689 -8.813 -21.429 1.00 80.38 95 PRO A O 1
ATOM 738 N N . ASN A 1 96 ? 7.590 -7.714 -19.488 1.00 80.94 96 ASN A N 1
ATOM 739 C CA . ASN A 1 96 ? 8.819 -8.269 -18.928 1.00 80.94 96 ASN A CA 1
ATOM 740 C C . ASN A 1 96 ? 8.771 -8.297 -17.386 1.00 80.94 96 ASN A C 1
ATOM 742 O O . ASN A 1 96 ? 7.886 -7.709 -16.756 1.00 80.94 96 ASN A O 1
ATOM 746 N N . GLY A 1 97 ? 9.729 -9.003 -16.774 1.00 76.12 97 GLY A N 1
ATOM 747 C CA . GLY A 1 97 ? 9.808 -9.160 -15.316 1.00 76.12 97 GLY A CA 1
ATOM 748 C C . GLY A 1 97 ? 10.013 -7.841 -14.566 1.00 76.12 97 GLY A C 1
ATOM 749 O O . GLY A 1 97 ? 9.390 -7.629 -13.531 1.00 76.12 97 GLY A O 1
ATOM 750 N N . GLU A 1 98 ? 10.806 -6.919 -15.111 1.00 77.31 98 GLU A N 1
ATOM 751 C CA . GLU A 1 98 ? 11.014 -5.601 -14.505 1.00 77.31 98 GLU A CA 1
ATOM 752 C C . GLU A 1 98 ? 9.696 -4.816 -14.399 1.00 77.31 98 GLU A C 1
ATOM 754 O O . GLU A 1 98 ? 9.344 -4.327 -13.327 1.00 77.31 98 GLU A O 1
ATOM 759 N N . THR A 1 99 ? 8.904 -4.777 -15.476 1.00 76.88 99 THR A N 1
ATOM 760 C CA . THR A 1 99 ? 7.594 -4.108 -15.499 1.00 76.88 99 THR A CA 1
ATOM 761 C C . THR A 1 99 ? 6.613 -4.749 -14.515 1.00 76.88 99 THR A C 1
ATOM 763 O O . THR A 1 99 ? 5.836 -4.035 -13.883 1.00 76.88 99 THR A O 1
ATOM 766 N N . ALA A 1 100 ? 6.659 -6.072 -14.331 1.00 82.25 100 ALA A N 1
ATOM 767 C CA . ALA A 1 100 ? 5.855 -6.773 -13.327 1.00 82.25 100 ALA A CA 1
ATOM 768 C C . ALA A 1 100 ? 6.207 -6.338 -11.892 1.00 82.25 100 ALA A C 1
ATOM 770 O O . ALA A 1 100 ? 5.329 -6.047 -11.072 1.00 82.25 100 ALA A O 1
ATOM 771 N N . VAL A 1 101 ? 7.501 -6.248 -11.585 1.00 78.06 101 VAL A N 1
ATOM 772 C CA . VAL A 1 101 ? 7.976 -5.847 -10.257 1.00 78.06 101 VAL A CA 1
ATOM 773 C C . VAL A 1 101 ? 7.721 -4.345 -10.027 1.00 78.06 101 VAL A C 1
ATOM 775 O O . VAL A 1 101 ? 7.204 -3.984 -8.972 1.00 78.06 101 VAL A O 1
ATOM 778 N N . ARG A 1 102 ? 7.904 -3.475 -11.038 1.00 78.25 102 ARG A N 1
ATOM 779 C CA . ARG A 1 102 ? 7.522 -2.044 -10.977 1.00 78.25 102 ARG A CA 1
ATOM 780 C C . ARG A 1 102 ? 6.024 -1.844 -10.750 1.00 78.25 102 ARG A C 1
ATOM 782 O O . ARG A 1 102 ? 5.632 -1.051 -9.902 1.00 78.25 102 ARG A O 1
ATOM 789 N N . ARG A 1 103 ? 5.165 -2.582 -11.460 1.00 83.88 103 ARG A N 1
ATOM 790 C CA . ARG A 1 103 ? 3.700 -2.515 -11.290 1.00 83.88 103 ARG A CA 1
ATOM 791 C C . ARG A 1 103 ? 3.239 -2.921 -9.891 1.00 83.88 103 ARG A C 1
ATOM 793 O O . ARG A 1 103 ? 2.217 -2.426 -9.428 1.00 83.88 103 ARG A O 1
ATOM 800 N N . SER A 1 104 ? 3.998 -3.757 -9.182 1.00 82.31 104 SER A N 1
ATOM 801 C CA . SER A 1 104 ? 3.659 -4.152 -7.807 1.00 82.31 104 SER A CA 1
ATOM 802 C C . SER A 1 104 ? 3.673 -2.963 -6.826 1.00 82.31 104 SER A C 1
ATOM 804 O O . SER A 1 104 ? 2.948 -2.989 -5.833 1.00 82.31 104 SER A O 1
ATOM 806 N N . ILE A 1 105 ? 4.386 -1.874 -7.159 1.00 81.25 105 ILE A N 1
ATOM 807 C CA . ILE A 1 105 ? 4.357 -0.595 -6.427 1.00 81.25 105 ILE A CA 1
ATOM 808 C C . ILE A 1 105 ? 2.941 0.010 -6.398 1.00 81.25 105 ILE A C 1
ATOM 810 O O . ILE A 1 105 ? 2.594 0.662 -5.422 1.00 81.25 105 ILE A O 1
ATOM 814 N N . TRP A 1 106 ? 2.093 -0.216 -7.411 1.00 84.50 106 TRP A N 1
ATOM 815 C CA . TRP A 1 106 ? 0.748 0.384 -7.461 1.00 84.50 106 TRP A CA 1
ATOM 816 C C . TRP A 1 106 ? -0.189 -0.208 -6.401 1.00 84.50 106 TRP A C 1
ATOM 818 O O . TRP A 1 106 ? -0.911 0.530 -5.739 1.00 84.50 106 TRP A O 1
ATOM 828 N N . LEU A 1 107 ? -0.143 -1.531 -6.203 1.00 86.62 107 LEU A N 1
ATOM 829 C CA . LEU A 1 107 ? -0.914 -2.214 -5.156 1.00 86.62 107 LEU A CA 1
ATOM 830 C C . LEU A 1 107 ? -0.412 -1.828 -3.760 1.00 86.62 107 LEU A C 1
ATOM 832 O O . LEU A 1 107 ? -1.211 -1.556 -2.869 1.00 86.62 107 LEU A O 1
ATOM 836 N N . ILE A 1 108 ? 0.910 -1.751 -3.591 1.00 83.62 108 ILE A N 1
ATOM 837 C CA . ILE A 1 108 ? 1.539 -1.304 -2.344 1.00 83.62 108 ILE A CA 1
ATOM 838 C C . ILE A 1 108 ? 1.137 0.140 -2.032 1.00 83.62 108 ILE A C 1
ATOM 840 O O . ILE A 1 108 ? 0.623 0.396 -0.952 1.00 83.62 108 ILE A O 1
ATOM 844 N N . GLY A 1 109 ? 1.292 1.068 -2.980 1.00 81.81 109 GLY A N 1
ATOM 845 C CA . GLY A 1 109 ? 0.936 2.476 -2.804 1.00 81.81 109 GLY A CA 1
ATOM 846 C C . GLY A 1 109 ? -0.547 2.681 -2.496 1.00 81.81 109 GLY A C 1
ATOM 847 O O . GLY A 1 109 ? -0.872 3.430 -1.580 1.00 81.81 109 GLY A O 1
ATOM 848 N N . ALA A 1 110 ? -1.444 1.972 -3.191 1.00 88.31 110 ALA A N 1
ATOM 849 C CA . ALA A 1 110 ? -2.877 2.010 -2.903 1.00 88.31 110 ALA A CA 1
ATOM 850 C C . ALA A 1 110 ? -3.196 1.525 -1.477 1.00 88.31 110 ALA A C 1
ATOM 852 O O . ALA A 1 110 ? -3.937 2.194 -0.761 1.00 88.31 110 ALA A O 1
ATOM 853 N N . PHE A 1 111 ? -2.595 0.415 -1.030 1.00 86.62 111 PHE A N 1
ATOM 854 C CA . PHE A 1 111 ? -2.755 -0.063 0.346 1.00 86.62 111 PHE A CA 1
ATOM 855 C C . PHE A 1 111 ? -2.184 0.932 1.372 1.00 86.62 111 PHE A C 1
ATOM 857 O O . PHE A 1 111 ? -2.873 1.294 2.320 1.00 86.62 111 PHE A O 1
ATOM 864 N N . THR A 1 112 ? -0.959 1.424 1.161 1.00 82.69 112 THR A N 1
ATOM 865 C CA . THR A 1 112 ? -0.278 2.395 2.035 1.00 82.69 112 THR A CA 1
ATOM 866 C C . THR A 1 112 ? -1.051 3.709 2.183 1.00 82.69 112 THR A C 1
ATOM 868 O O . THR A 1 112 ? -1.028 4.305 3.255 1.00 82.69 112 THR A O 1
ATOM 871 N N . LEU A 1 113 ? -1.732 4.175 1.131 1.00 83.50 113 LEU A N 1
ATOM 872 C CA . LEU A 1 113 ? -2.485 5.434 1.148 1.00 83.50 113 LEU A CA 1
ATOM 873 C C . LEU A 1 113 ? -3.887 5.309 1.768 1.00 83.50 113 LEU A C 1
ATOM 875 O O . LEU A 1 113 ? -4.368 6.285 2.349 1.00 83.50 113 LEU A O 1
ATOM 879 N N . LEU A 1 114 ? -4.535 4.147 1.622 1.00 86.69 114 LEU A N 1
ATOM 880 C CA . LEU A 1 114 ? -5.929 3.918 2.027 1.00 86.69 114 LEU A CA 1
ATOM 881 C C . LEU A 1 114 ? -6.081 3.170 3.364 1.00 86.69 114 LEU A C 1
ATOM 883 O O . LEU A 1 114 ? -7.160 3.207 3.955 1.00 86.69 114 LEU A O 1
ATOM 887 N N . THR A 1 115 ? -5.029 2.517 3.871 1.00 84.56 115 THR A N 1
ATOM 888 C CA . THR A 1 115 ? -5.075 1.865 5.188 1.00 84.56 115 THR A CA 1
ATOM 889 C C . THR A 1 115 ? -5.193 2.880 6.331 1.00 84.56 115 THR A C 1
ATOM 891 O O . THR A 1 115 ? -4.565 3.938 6.331 1.00 84.56 115 THR A O 1
ATOM 894 N N . GLN A 1 116 ? -5.986 2.529 7.345 1.00 82.06 116 GLN A N 1
ATOM 895 C CA . GLN A 1 116 ? -6.193 3.332 8.557 1.00 82.06 116 GLN A CA 1
ATOM 896 C C . GLN A 1 116 ? -5.124 3.064 9.635 1.00 82.06 116 GLN A C 1
ATOM 898 O O . GLN A 1 116 ? -4.997 3.817 10.603 1.00 82.06 116 GLN A O 1
ATOM 903 N N . ASN A 1 117 ? -4.345 1.993 9.474 1.00 83.75 117 ASN A N 1
ATOM 904 C CA . ASN A 1 117 ? -3.403 1.511 10.476 1.00 83.75 117 ASN A CA 1
ATOM 905 C C . ASN A 1 117 ? -2.008 1.311 9.864 1.00 83.75 117 ASN A C 1
ATOM 907 O O . ASN A 1 117 ? -1.535 0.187 9.707 1.00 83.75 117 ASN A O 1
ATOM 911 N N . LEU A 1 118 ? -1.354 2.401 9.440 1.00 80.19 118 LEU A N 1
ATOM 912 C CA . LEU A 1 118 ? -0.010 2.332 8.859 1.00 80.19 118 LEU A CA 1
ATOM 913 C C . LEU A 1 118 ? 1.092 2.461 9.927 1.00 80.19 118 LEU A C 1
ATOM 915 O O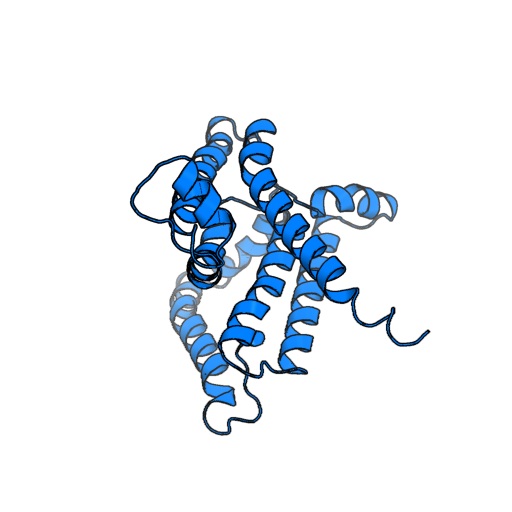 . LEU A 1 118 ? 1.497 3.567 10.291 1.00 80.19 118 LEU A O 1
ATOM 919 N N . PHE A 1 119 ? 1.629 1.331 10.389 1.00 79.19 119 PHE A N 1
ATOM 920 C CA . PHE A 1 119 ? 2.908 1.289 11.107 1.00 79.19 119 PHE A CA 1
ATOM 921 C C . PHE A 1 119 ? 4.093 1.221 10.134 1.00 79.19 119 PHE A C 1
ATOM 923 O O . PHE A 1 119 ? 3.999 0.611 9.067 1.00 79.19 119 PHE A O 1
ATOM 930 N N . SER A 1 120 ? 5.236 1.807 10.507 1.00 73.56 120 SER A N 1
ATOM 931 C CA . SER A 1 120 ? 6.399 1.909 9.610 1.00 73.56 120 SER A CA 1
ATOM 932 C C . SER A 1 120 ? 6.950 0.544 9.194 1.00 73.56 120 SER A C 1
ATOM 934 O O . SER A 1 120 ? 7.289 0.362 8.028 1.00 73.56 120 SER A O 1
ATOM 936 N N . TRP A 1 121 ? 6.961 -0.452 10.088 1.00 75.62 121 TRP A N 1
ATOM 937 C CA . TRP A 1 121 ? 7.413 -1.813 9.773 1.00 75.62 121 TRP A CA 1
ATOM 938 C C . TRP A 1 121 ? 6.517 -2.544 8.763 1.00 75.62 121 TRP A C 1
ATOM 940 O O . TRP A 1 121 ? 6.993 -3.463 8.101 1.00 75.62 121 TRP A O 1
ATOM 950 N N . TYR A 1 122 ? 5.271 -2.111 8.534 1.00 76.81 122 TYR A N 1
ATOM 951 C CA . TYR A 1 122 ? 4.484 -2.617 7.402 1.00 76.81 122 TYR A CA 1
ATOM 952 C C . TYR A 1 122 ? 5.092 -2.210 6.049 1.00 76.81 122 TYR A C 1
ATOM 954 O O . TYR A 1 122 ? 4.800 -2.836 5.036 1.00 76.81 122 TYR A O 1
ATOM 962 N N . MET A 1 123 ? 5.996 -1.223 6.011 1.00 75.06 123 MET A N 1
ATOM 963 C CA . MET A 1 123 ? 6.753 -0.856 4.809 1.00 75.06 123 MET A CA 1
ATOM 964 C C . MET A 1 123 ? 8.012 -1.714 4.574 1.00 75.06 123 MET A C 1
ATOM 966 O O . MET A 1 123 ? 8.709 -1.490 3.583 1.00 75.06 123 MET A O 1
ATOM 970 N N . LEU A 1 124 ? 8.278 -2.750 5.389 1.00 73.94 124 LEU A N 1
ATOM 971 C CA . LEU A 1 124 ? 9.352 -3.729 5.135 1.00 73.94 124 LEU A CA 1
ATOM 972 C C . LEU A 1 124 ? 9.270 -4.349 3.732 1.00 73.94 124 LEU A C 1
ATOM 974 O O . LEU A 1 124 ? 10.295 -4.540 3.083 1.00 73.94 124 LEU A O 1
ATOM 978 N N . TRP A 1 125 ? 8.065 -4.618 3.218 1.00 70.00 125 TRP A N 1
ATOM 979 C CA . TRP A 1 125 ? 7.889 -5.185 1.874 1.00 70.00 125 TRP A CA 1
ATOM 980 C C . TRP A 1 125 ? 8.189 -4.201 0.731 1.00 70.00 125 TRP A C 1
ATOM 982 O O . TRP A 1 125 ? 8.310 -4.614 -0.421 1.00 70.00 125 TRP A O 1
ATOM 992 N N . VAL A 1 126 ? 8.331 -2.902 1.025 1.00 71.31 126 VAL A N 1
ATOM 993 C CA . VAL A 1 126 ? 8.717 -1.880 0.038 1.00 71.31 126 VAL A CA 1
ATOM 994 C C . VAL A 1 126 ? 10.235 -1.878 -0.143 1.00 71.31 126 VAL A C 1
ATOM 996 O O . VAL A 1 126 ? 10.730 -1.549 -1.216 1.00 71.31 126 VAL A O 1
ATOM 999 N N . LEU A 1 127 ? 10.982 -2.290 0.882 1.00 68.75 127 LEU A N 1
ATOM 1000 C CA . LEU A 1 127 ? 12.437 -2.196 0.933 1.00 68.75 127 LEU A CA 1
ATOM 1001 C C . LEU A 1 127 ? 13.173 -3.006 -0.154 1.00 68.75 127 LEU A C 1
ATOM 1003 O O . LEU A 1 127 ? 14.123 -2.467 -0.713 1.00 68.75 127 LEU A O 1
ATOM 1007 N N . PRO A 1 128 ? 12.734 -4.215 -0.561 1.00 66.06 128 PRO A N 1
ATOM 1008 C CA . PRO A 1 128 ? 13.291 -4.895 -1.733 1.00 66.06 128 PRO A CA 1
ATOM 1009 C C . PRO A 1 128 ? 13.023 -4.155 -3.052 1.00 66.06 128 PRO A C 1
ATOM 1011 O O . PRO A 1 128 ? 13.887 -4.113 -3.921 1.00 66.06 128 PRO A O 1
ATOM 1014 N N . LEU A 1 129 ? 11.853 -3.523 -3.207 1.00 68.25 129 LEU A N 1
ATOM 1015 C CA . LEU A 1 129 ? 11.534 -2.718 -4.396 1.00 68.25 129 LEU A CA 1
ATOM 1016 C C . LEU A 1 129 ? 12.352 -1.422 -4.419 1.00 68.25 129 LEU A C 1
ATOM 1018 O O . LEU A 1 129 ? 12.809 -1.005 -5.480 1.00 68.25 129 LEU A O 1
ATOM 1022 N N . VAL A 1 130 ? 12.587 -0.828 -3.246 1.00 64.81 130 VAL A N 1
ATOM 1023 C CA . VAL A 1 130 ? 13.557 0.253 -3.054 1.00 64.81 130 VAL A CA 1
ATOM 1024 C C . VAL A 1 130 ? 14.955 -0.241 -3.412 1.00 64.81 130 VAL A C 1
ATOM 1026 O O . VAL A 1 130 ? 15.579 0.388 -4.237 1.00 64.81 130 VAL A O 1
ATOM 1029 N N . ALA A 1 131 ? 15.438 -1.382 -2.926 1.00 63.84 131 ALA A N 1
ATOM 1030 C CA . ALA A 1 131 ? 16.788 -1.863 -3.245 1.00 63.84 131 ALA A CA 1
ATOM 1031 C C . ALA A 1 131 ? 17.012 -2.236 -4.728 1.00 63.84 131 ALA A C 1
ATOM 1033 O O . ALA A 1 131 ? 18.155 -2.292 -5.175 1.00 63.84 131 ALA A O 1
ATOM 1034 N N . ILE A 1 132 ? 15.941 -2.506 -5.487 1.00 61.84 132 ILE A N 1
ATOM 1035 C CA . ILE A 1 132 ? 15.999 -2.854 -6.918 1.00 61.84 132 ILE A CA 1
ATOM 1036 C C . ILE A 1 132 ? 15.791 -1.625 -7.821 1.00 61.84 132 ILE A C 1
ATOM 1038 O O . ILE A 1 132 ? 16.425 -1.525 -8.870 1.00 61.84 132 ILE A O 1
ATOM 1042 N N . PHE A 1 133 ? 14.901 -0.693 -7.454 1.00 61.78 133 PHE A N 1
ATOM 1043 C CA . PHE A 1 133 ? 14.546 0.470 -8.289 1.00 61.78 133 PHE A CA 1
ATOM 1044 C C . PHE A 1 133 ? 15.045 1.812 -7.765 1.00 61.78 133 PHE A C 1
ATOM 1046 O O . PHE A 1 133 ? 15.062 2.781 -8.526 1.00 61.78 133 PHE A O 1
ATOM 1053 N N . LEU A 1 134 ? 15.467 1.873 -6.504 1.00 51.12 134 LEU A N 1
ATOM 1054 C CA . LEU A 1 134 ? 16.478 2.811 -6.061 1.00 51.12 134 LEU A CA 1
ATOM 1055 C C . LEU A 1 134 ? 17.852 2.081 -6.132 1.00 51.12 134 LEU A C 1
ATOM 1057 O O . LEU A 1 134 ? 18.084 1.158 -5.364 1.00 51.12 134 LEU A O 1
ATOM 1061 N N . PRO A 1 135 ? 18.782 2.520 -7.011 1.00 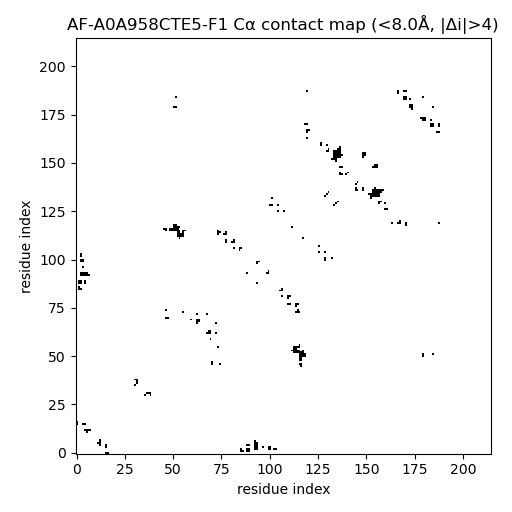46.59 135 PRO A N 1
ATOM 1062 C CA . PRO A 1 135 ? 20.019 3.148 -6.551 1.00 46.59 135 PRO A CA 1
ATOM 1063 C C . PRO A 1 135 ? 20.905 2.550 -5.412 1.00 46.59 135 PRO A C 1
ATOM 1065 O O . PRO A 1 135 ? 20.381 2.268 -4.361 1.00 46.59 135 PRO A O 1
ATOM 1068 N N . SER A 1 136 ? 22.259 2.586 -5.470 1.00 42.19 136 SER A N 1
ATOM 1069 C CA . SER A 1 136 ? 23.211 2.361 -4.331 1.00 42.19 136 SER A CA 1
ATOM 1070 C C . SER A 1 136 ? 24.331 3.429 -4.175 1.00 42.19 136 SER A C 1
ATOM 1072 O O . SER A 1 136 ? 25.052 3.710 -5.122 1.00 42.19 136 SER A O 1
ATOM 1074 N N . LEU A 1 137 ? 24.507 4.033 -2.985 1.00 45.81 137 LEU A N 1
ATOM 1075 C CA . LEU A 1 137 ? 25.454 5.153 -2.735 1.00 45.81 137 LEU A CA 1
ATOM 1076 C C . LEU A 1 137 ? 26.938 4.810 -3.036 1.00 45.81 137 LEU A C 1
ATOM 1078 O O . LEU A 1 137 ? 27.381 3.720 -2.672 1.00 45.81 137 LEU A O 1
ATOM 1082 N N . PRO A 1 138 ? 27.752 5.749 -3.572 1.00 43.44 138 PRO A N 1
ATOM 1083 C CA . PRO A 1 138 ? 29.209 5.600 -3.615 1.00 43.44 138 PRO A CA 1
ATOM 1084 C C . PRO A 1 138 ? 29.822 5.592 -2.207 1.00 43.44 138 PRO A C 1
ATOM 1086 O O . PRO A 1 138 ? 29.445 6.405 -1.364 1.00 43.44 138 PRO A O 1
ATOM 1089 N N . ALA A 1 139 ? 30.828 4.743 -1.973 1.00 48.00 139 ALA A N 1
ATOM 1090 C CA . ALA A 1 139 ? 31.471 4.574 -0.661 1.00 48.00 139 ALA A CA 1
ATOM 1091 C C . ALA A 1 139 ? 32.206 5.827 -0.127 1.00 48.00 139 ALA A C 1
ATOM 1093 O O . ALA A 1 139 ? 32.476 5.936 1.068 1.00 48.00 139 ALA A O 1
ATOM 1094 N N . ASN A 1 140 ? 32.514 6.794 -0.995 1.00 49.09 140 ASN A N 1
ATOM 1095 C CA . ASN A 1 140 ? 33.278 7.994 -0.651 1.00 49.09 140 ASN A CA 1
ATOM 1096 C C . ASN A 1 140 ? 32.324 9.100 -0.157 1.00 49.09 140 ASN A C 1
ATOM 1098 O O . ASN A 1 140 ? 31.890 9.954 -0.933 1.00 49.09 140 ASN A O 1
ATOM 1102 N N . GLY A 1 141 ? 31.978 9.050 1.135 1.00 44.81 141 GLY A N 1
ATOM 1103 C CA . GLY A 1 141 ? 30.868 9.772 1.785 1.00 44.81 141 GLY A CA 1
ATOM 1104 C C . GLY A 1 141 ? 30.949 11.305 1.910 1.00 44.81 141 GLY A C 1
ATOM 1105 O O . GLY A 1 141 ? 30.615 11.848 2.959 1.00 44.81 141 GLY A O 1
ATOM 1106 N N . GLY A 1 142 ? 31.369 12.025 0.868 1.00 53.94 142 GLY A N 1
ATOM 1107 C CA . GLY A 1 142 ? 31.333 13.492 0.819 1.00 53.94 142 GLY A CA 1
ATOM 1108 C C . GLY A 1 142 ? 30.028 14.065 0.242 1.00 53.94 142 GLY A C 1
ATOM 1109 O O . GLY A 1 142 ? 29.343 13.423 -0.555 1.00 53.94 142 GLY A O 1
ATOM 1110 N N . LEU A 1 143 ? 29.725 15.336 0.548 1.00 53.19 143 LEU A N 1
ATOM 1111 C CA . LEU A 1 143 ? 28.568 16.076 -0.000 1.00 53.19 143 LEU A CA 1
ATOM 1112 C C . LEU A 1 143 ? 28.515 16.093 -1.543 1.00 53.19 143 LEU A C 1
ATOM 1114 O O . LEU A 1 143 ? 27.434 16.099 -2.134 1.00 53.19 143 LEU A O 1
ATOM 1118 N N . ALA A 1 144 ? 29.675 16.067 -2.209 1.00 51.12 144 ALA A N 1
ATOM 1119 C CA . ALA A 1 144 ? 29.766 15.925 -3.663 1.00 51.12 144 ALA A CA 1
ATOM 1120 C C . ALA A 1 144 ? 29.289 14.540 -4.145 1.00 51.12 144 ALA A C 1
ATOM 1122 O O . ALA A 1 144 ? 28.567 14.457 -5.138 1.00 51.12 144 ALA A O 1
ATOM 1123 N N . GLY A 1 145 ? 29.615 13.476 -3.402 1.00 52.88 145 GLY A N 1
ATOM 1124 C CA . GLY A 1 145 ? 29.128 12.117 -3.644 1.00 52.88 145 GLY A CA 1
ATOM 1125 C C . GLY A 1 145 ? 27.606 12.031 -3.542 1.00 52.88 145 GLY A C 1
ATOM 1126 O O . GLY A 1 145 ? 26.980 11.458 -4.424 1.00 52.88 145 GLY A O 1
ATOM 1127 N N . ILE A 1 146 ? 26.998 12.703 -2.557 1.00 51.56 146 ILE A N 1
ATOM 1128 C CA . ILE A 1 146 ? 25.532 12.793 -2.404 1.00 51.56 146 ILE A CA 1
ATOM 1129 C C . ILE A 1 146 ? 24.880 13.526 -3.597 1.00 51.56 146 ILE A C 1
ATOM 1131 O O . ILE A 1 146 ? 23.834 13.110 -4.092 1.00 51.56 146 ILE A O 1
ATOM 1135 N N . ARG A 1 147 ? 25.503 14.589 -4.125 1.00 53.00 147 ARG A N 1
ATOM 1136 C CA . ARG A 1 147 ? 25.000 15.297 -5.323 1.00 53.00 147 ARG A CA 1
ATOM 1137 C C . ARG A 1 147 ? 25.169 14.502 -6.623 1.00 53.00 147 ARG A C 1
ATOM 1139 O O . ARG A 1 147 ? 24.304 14.590 -7.491 1.00 53.00 147 ARG A O 1
ATOM 1146 N N . ALA A 1 148 ? 26.253 13.739 -6.768 1.00 50.00 148 ALA A N 1
ATOM 1147 C CA . ALA A 1 148 ? 26.450 12.832 -7.900 1.00 50.00 148 ALA A CA 1
ATOM 1148 C C . ALA A 1 148 ? 25.476 11.645 -7.835 1.00 50.00 148 ALA A C 1
ATOM 1150 O O . ALA A 1 148 ? 24.851 11.293 -8.834 1.00 50.00 148 ALA A O 1
ATOM 1151 N N . ALA A 1 149 ? 25.279 11.107 -6.631 1.00 49.12 149 ALA A N 1
ATOM 1152 C CA . ALA A 1 149 ? 24.295 10.090 -6.311 1.00 49.12 149 ALA A CA 1
ATOM 1153 C C . ALA A 1 149 ? 22.885 10.507 -6.760 1.00 49.12 149 ALA A C 1
ATOM 1155 O O . ALA A 1 149 ? 22.293 9.851 -7.613 1.00 49.12 149 ALA A O 1
ATOM 1156 N N . LEU A 1 150 ? 22.381 11.651 -6.291 1.00 47.94 150 LEU A N 1
ATOM 1157 C CA . LEU A 1 150 ? 21.051 12.170 -6.648 1.00 47.94 150 LEU A CA 1
ATOM 1158 C C . LEU A 1 150 ? 20.821 12.408 -8.159 1.00 47.94 150 LEU A C 1
ATOM 1160 O O . LEU A 1 150 ? 19.688 12.664 -8.560 1.00 47.94 150 LEU A O 1
ATOM 1164 N N . ARG A 1 151 ? 21.860 12.325 -9.004 1.00 47.31 151 ARG A N 1
ATOM 1165 C CA . ARG A 1 151 ? 21.761 12.411 -10.473 1.00 47.31 151 ARG A CA 1
ATOM 1166 C C . ARG A 1 151 ? 21.728 11.062 -11.194 1.00 47.31 151 ARG A C 1
ATOM 1168 O O . ARG A 1 151 ? 21.357 11.040 -12.364 1.00 47.31 151 ARG A O 1
ATOM 1175 N N . GLN A 1 152 ? 22.108 9.960 -10.549 1.00 41.94 152 GLN A N 1
ATOM 1176 C CA . GLN A 1 152 ? 22.048 8.631 -11.159 1.00 41.94 152 GLN A CA 1
ATOM 1177 C C . GLN A 1 152 ? 20.842 7.833 -10.648 1.00 41.94 152 GLN A C 1
ATOM 1179 O O . GLN A 1 152 ? 20.635 7.764 -9.435 1.00 41.94 152 GLN A O 1
ATOM 1184 N N . PRO A 1 153 ? 20.122 7.100 -11.518 1.00 39.06 153 PRO A N 1
ATOM 1185 C CA . PRO A 1 153 ? 19.294 5.968 -11.109 1.00 39.06 153 PRO A CA 1
ATOM 1186 C C . PRO A 1 153 ? 20.201 4.775 -10.718 1.00 39.06 153 PRO A C 1
ATOM 1188 O O . PRO A 1 153 ? 20.097 3.693 -11.284 1.00 39.06 153 PRO A O 1
ATOM 1191 N N . GLY A 1 154 ? 21.123 4.991 -9.766 1.00 43.16 154 GLY A N 1
ATOM 1192 C CA . GLY A 1 154 ? 2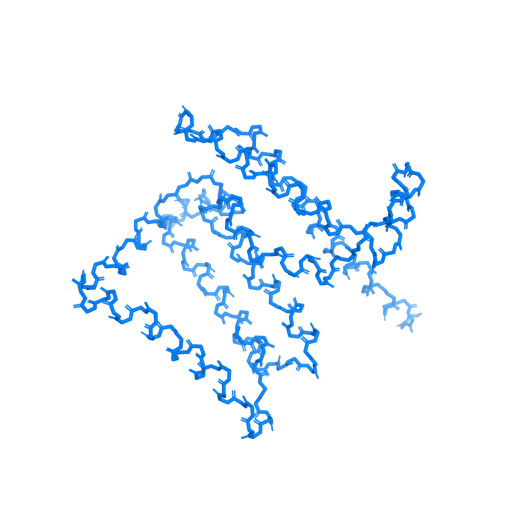2.199 4.061 -9.387 1.00 43.16 154 GLY A CA 1
ATOM 1193 C C . GLY A 1 154 ? 22.829 4.274 -7.995 1.00 43.16 154 GLY A C 1
ATOM 1194 O O . GLY A 1 154 ? 23.852 3.677 -7.718 1.00 43.16 154 GLY A O 1
ATOM 1195 N N . SER A 1 155 ? 22.207 5.047 -7.093 1.00 45.25 155 SER A N 1
ATOM 1196 C CA . SER A 1 155 ? 22.797 5.798 -5.965 1.00 45.25 155 SER A CA 1
ATOM 1197 C C . SER A 1 155 ? 22.287 5.845 -4.458 1.00 45.25 155 SER A C 1
ATOM 1199 O O . SER A 1 155 ? 22.832 6.691 -3.754 1.00 45.25 155 SER A O 1
ATOM 1201 N N . LEU A 1 156 ? 21.315 5.085 -3.876 1.00 54.09 156 LEU A N 1
ATOM 1202 C CA . LEU A 1 156 ? 20.654 5.427 -2.565 1.00 54.09 156 LEU A CA 1
ATOM 1203 C C . LEU A 1 156 ? 20.170 4.332 -1.542 1.00 54.09 156 LEU A C 1
ATOM 1205 O O . LEU A 1 156 ? 19.849 4.697 -0.413 1.00 54.09 156 LEU A O 1
ATOM 1209 N N . ALA A 1 157 ? 20.061 3.033 -1.839 1.00 53.41 157 ALA A N 1
ATOM 1210 C CA . ALA A 1 157 ? 19.236 2.042 -1.109 1.00 53.41 157 ALA A CA 1
ATOM 1211 C C . ALA A 1 157 ? 19.587 1.842 0.376 1.00 53.41 157 ALA A C 1
ATOM 1213 O O . ALA A 1 157 ? 18.694 1.687 1.210 1.00 53.41 157 ALA A O 1
ATOM 1214 N N . TRP A 1 158 ? 20.874 1.913 0.726 1.00 51.44 158 TRP A N 1
ATOM 1215 C CA . TRP A 1 158 ? 21.342 1.884 2.117 1.00 51.44 158 TRP A CA 1
ATOM 1216 C C . TRP A 1 158 ? 20.808 3.055 2.952 1.00 51.44 158 TRP A C 1
ATOM 1218 O O . TRP A 1 158 ? 20.501 2.877 4.129 1.00 51.44 158 TRP A O 1
ATOM 1228 N N . THR A 1 159 ? 20.618 4.231 2.347 1.00 56.44 159 THR A N 1
ATOM 1229 C CA . THR A 1 159 ? 19.929 5.361 2.986 1.00 56.44 159 THR A CA 1
ATOM 1230 C C . THR A 1 159 ? 18.455 5.034 3.210 1.00 56.44 159 THR A C 1
ATOM 1232 O O . THR A 1 159 ? 17.921 5.360 4.263 1.00 56.44 159 THR A O 1
ATOM 1235 N N . GLY A 1 160 ? 17.814 4.326 2.274 1.00 60.34 160 GLY A N 1
ATOM 1236 C CA . GLY A 1 160 ? 16.458 3.797 2.443 1.00 60.34 160 GLY A CA 1
ATOM 1237 C C . GLY A 1 160 ? 16.340 2.846 3.639 1.00 60.34 160 GLY A C 1
ATOM 1238 O O . GLY A 1 160 ? 15.438 3.017 4.454 1.00 60.34 160 GLY A O 1
ATOM 1239 N N . TRP A 1 161 ? 17.279 1.905 3.793 1.00 59.31 161 TRP A N 1
ATOM 1240 C CA . TRP A 1 161 ? 17.349 0.994 4.946 1.00 59.31 161 TRP A CA 1
ATOM 1241 C C . TRP A 1 161 ? 17.603 1.732 6.269 1.00 59.31 161 TRP A C 1
ATOM 1243 O O . TRP A 1 161 ? 16.892 1.507 7.246 1.00 59.31 161 TRP A O 1
ATOM 1253 N N . TRP A 1 162 ? 18.575 2.650 6.309 1.00 61.44 162 TRP A N 1
ATOM 1254 C CA . TRP A 1 162 ? 18.910 3.382 7.536 1.00 61.44 162 TRP A CA 1
ATOM 1255 C C . TRP A 1 162 ? 17.777 4.318 7.980 1.00 61.44 162 TRP A C 1
ATOM 1257 O O . TRP A 1 162 ? 17.401 4.311 9.152 1.00 61.44 162 TRP A O 1
ATOM 1267 N N . LEU A 1 163 ?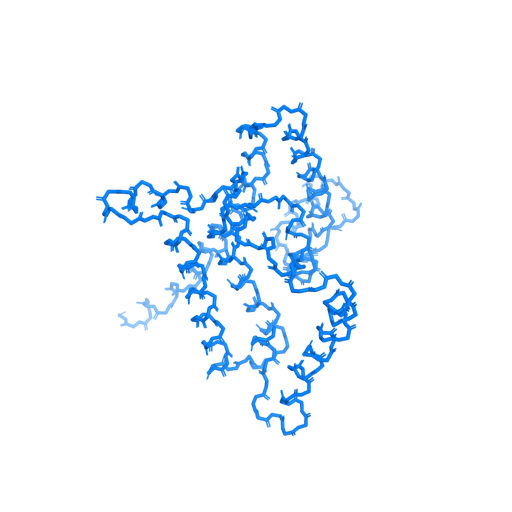 17.175 5.056 7.036 1.00 63.28 163 LEU A N 1
ATOM 1268 C CA . LEU A 1 163 ? 15.969 5.845 7.292 1.00 63.28 163 LEU A CA 1
ATOM 1269 C C . LEU A 1 163 ? 14.848 4.948 7.809 1.00 63.28 163 LEU A C 1
ATOM 1271 O O . LEU A 1 163 ? 14.300 5.241 8.864 1.00 63.28 163 LEU A O 1
ATOM 1275 N N . PHE A 1 164 ? 14.549 3.840 7.121 1.00 66.94 164 PHE A N 1
ATOM 1276 C CA . PHE A 1 164 ? 13.516 2.886 7.525 1.00 66.94 164 PHE A CA 1
ATOM 1277 C C . PHE A 1 164 ? 13.703 2.398 8.974 1.00 66.94 164 PHE A C 1
ATOM 1279 O O . PHE A 1 164 ? 12.754 2.448 9.754 1.00 66.94 164 PHE A O 1
ATOM 1286 N N . CYS A 1 165 ? 14.915 2.001 9.374 1.00 64.88 165 CYS A N 1
ATOM 1287 C CA . CYS A 1 165 ? 15.194 1.586 10.752 1.00 64.88 165 CYS A CA 1
ATOM 1288 C C . CYS A 1 165 ? 14.972 2.731 11.758 1.00 64.88 165 CYS A C 1
ATOM 1290 O O . CYS A 1 165 ? 14.397 2.511 12.826 1.00 64.88 165 CYS A O 1
ATOM 1292 N N . GLY A 1 166 ? 15.345 3.964 11.400 1.00 64.62 166 GLY A N 1
ATOM 1293 C CA . GLY A 1 166 ? 15.003 5.161 12.174 1.00 64.62 166 GLY A CA 1
ATOM 1294 C C . GLY A 1 166 ? 13.490 5.402 12.272 1.00 64.62 166 GLY A C 1
ATOM 1295 O O . GLY A 1 166 ? 12.995 5.761 13.338 1.00 64.62 166 GLY A O 1
ATOM 1296 N N . LEU A 1 167 ? 12.732 5.139 11.201 1.00 68.25 167 LEU A N 1
ATOM 1297 C CA . LEU A 1 167 ? 11.271 5.261 11.193 1.00 68.25 167 LEU A CA 1
ATOM 1298 C C . LEU A 1 167 ? 10.595 4.206 12.078 1.00 68.25 167 LEU A C 1
ATOM 1300 O O . LEU A 1 167 ? 9.613 4.525 12.748 1.00 68.25 167 LEU A O 1
ATOM 1304 N N . VAL A 1 168 ? 11.139 2.985 12.135 1.00 69.06 168 VAL A N 1
ATOM 1305 C CA . VAL A 1 168 ? 10.706 1.937 13.075 1.00 69.06 168 VAL A CA 1
ATOM 1306 C C . VAL A 1 168 ? 10.960 2.366 14.518 1.00 69.06 168 VAL A C 1
ATOM 1308 O O . VAL A 1 168 ? 10.042 2.296 15.336 1.00 69.06 168 VAL A O 1
ATOM 1311 N N . GLY A 1 169 ? 12.145 2.908 14.819 1.00 68.75 169 GLY A N 1
ATOM 1312 C CA . GLY A 1 169 ? 12.435 3.506 16.127 1.00 68.75 169 GLY A CA 1
ATOM 1313 C C . GLY A 1 169 ? 11.464 4.636 16.497 1.00 68.75 169 GLY A C 1
ATOM 1314 O O . GLY A 1 169 ? 10.963 4.680 17.619 1.00 68.75 169 GLY A O 1
ATOM 1315 N N . LEU A 1 170 ? 11.117 5.505 15.543 1.00 68.44 170 LEU A N 1
ATOM 1316 C CA . LEU A 1 170 ? 10.126 6.566 15.748 1.00 68.44 170 LEU A CA 1
ATOM 1317 C C . LEU A 1 170 ? 8.689 6.039 15.897 1.00 68.44 170 LEU A C 1
ATOM 1319 O O . LEU A 1 170 ? 7.924 6.621 16.659 1.00 68.44 170 LEU A O 1
ATOM 1323 N N . SER A 1 171 ? 8.298 4.939 15.244 1.00 69.12 171 SER A N 1
ATOM 1324 C CA . SER A 1 171 ? 6.988 4.311 15.490 1.00 69.12 171 SER A CA 1
ATOM 1325 C C . SER A 1 171 ? 6.851 3.809 16.933 1.00 69.12 171 SER A C 1
ATOM 1327 O O . SER A 1 171 ? 5.758 3.880 17.491 1.00 69.12 171 SER A O 1
ATOM 1329 N N . TYR A 1 172 ? 7.941 3.372 17.578 1.00 73.25 172 TYR A N 1
ATOM 1330 C CA . TYR A 1 172 ? 7.906 2.943 18.982 1.00 73.25 172 TYR A CA 1
ATOM 1331 C C . TYR A 1 172 ? 7.541 4.062 19.967 1.00 73.25 172 TYR A C 1
ATOM 1333 O O . TYR A 1 172 ? 7.069 3.751 21.060 1.00 73.25 172 TYR A O 1
ATOM 1341 N N . SER A 1 173 ? 7.632 5.347 19.584 1.00 76.00 173 SER A N 1
ATOM 1342 C CA . SER A 1 173 ? 7.121 6.444 20.420 1.00 76.00 173 SER A CA 1
ATOM 1343 C C . SER A 1 173 ? 5.627 6.294 20.730 1.00 76.00 173 SER A C 1
ATOM 1345 O O . SER A 1 173 ? 5.170 6.778 21.762 1.00 76.00 173 SER A O 1
ATOM 1347 N N . PHE A 1 174 ? 4.869 5.601 19.869 1.00 73.81 174 PHE A N 1
ATOM 1348 C CA . PHE A 1 174 ? 3.472 5.251 20.111 1.00 73.81 174 PHE A CA 1
ATOM 1349 C C . PHE A 1 174 ? 3.295 4.403 21.368 1.00 73.81 174 PHE A C 1
ATOM 1351 O O . PHE A 1 174 ? 2.481 4.749 22.215 1.00 73.81 174 PHE A O 1
ATOM 1358 N N . PHE A 1 175 ? 4.070 3.327 21.523 1.00 76.81 175 PHE A N 1
ATOM 1359 C CA . PHE A 1 175 ? 3.904 2.374 22.626 1.00 76.81 175 PHE A CA 1
ATOM 1360 C C . PHE A 1 175 ? 4.353 2.927 23.987 1.00 76.81 175 PHE A C 1
ATOM 1362 O O . PHE A 1 175 ? 3.956 2.392 25.017 1.00 76.81 175 PHE A O 1
ATOM 1369 N N . ILE A 1 176 ? 5.134 4.015 24.004 1.00 77.00 176 ILE A N 1
ATOM 1370 C CA . ILE A 1 176 ? 5.558 4.697 25.239 1.00 77.00 176 ILE A CA 1
ATOM 1371 C C . ILE A 1 176 ? 4.391 5.472 25.878 1.00 77.00 176 ILE A C 1
ATOM 1373 O O . ILE A 1 176 ? 4.268 5.498 27.098 1.00 77.00 176 ILE A O 1
ATOM 1377 N N . VAL A 1 177 ? 3.523 6.097 25.069 1.00 76.38 177 VAL A N 1
ATOM 1378 C CA . VAL A 1 177 ? 2.421 6.970 25.544 1.00 76.38 177 VAL A CA 1
ATOM 1379 C C . VAL A 1 177 ? 1.021 6.540 25.080 1.00 76.38 177 VAL A C 1
ATOM 1381 O O . VAL A 1 177 ? 0.043 7.235 25.351 1.00 76.38 177 VAL A O 1
ATOM 1384 N N . TRP A 1 178 ? 0.916 5.420 24.359 1.00 77.69 178 TRP A N 1
ATOM 1385 C CA . TRP A 1 178 ? -0.299 4.880 23.725 1.00 77.69 178 TRP A CA 1
ATOM 1386 C C . TRP A 1 178 ? -1.107 5.902 22.902 1.00 77.69 178 TRP A C 1
ATOM 1388 O O . TRP A 1 178 ? -2.332 5.831 22.799 1.00 77.69 178 TRP A O 1
ATOM 1398 N N . ARG A 1 179 ? -0.414 6.882 22.305 1.00 75.69 179 ARG A N 1
ATOM 1399 C CA . ARG A 1 179 ? -1.000 7.969 21.503 1.00 75.69 179 ARG A CA 1
ATOM 1400 C C . ARG A 1 179 ? -0.083 8.340 20.330 1.00 75.69 179 ARG A C 1
ATOM 1402 O O . ARG A 1 179 ? 1.135 8.358 20.514 1.00 75.69 179 ARG A O 1
ATOM 1409 N N . PRO A 1 180 ? -0.613 8.665 19.133 1.00 72.75 180 PRO A N 1
ATOM 1410 C CA . PRO A 1 180 ? 0.219 9.091 18.010 1.00 72.75 180 PRO A CA 1
ATOM 1411 C C . PRO A 1 180 ? 0.879 10.448 18.289 1.00 72.75 180 PRO A C 1
ATOM 1413 O O . PRO A 1 180 ? 0.211 11.479 18.374 1.00 72.75 180 PRO A O 1
ATOM 1416 N N . ALA A 1 181 ? 2.206 10.467 18.405 1.00 80.69 181 ALA A N 1
ATOM 1417 C CA . ALA A 1 181 ? 2.968 11.708 18.470 1.00 80.69 181 ALA A CA 1
ATOM 1418 C C . ALA A 1 181 ? 3.028 12.337 17.066 1.00 80.69 181 ALA A C 1
ATOM 1420 O O . ALA A 1 181 ? 3.768 11.861 16.207 1.00 80.69 181 ALA A O 1
ATOM 1421 N N . LEU A 1 182 ? 2.252 13.401 16.823 1.00 79.88 182 LEU A N 1
ATOM 1422 C CA . LEU A 1 182 ? 2.112 14.018 15.491 1.00 79.88 182 LEU A CA 1
ATOM 1423 C C . LEU A 1 182 ? 3.459 14.357 14.833 1.00 79.88 182 LEU A C 1
ATOM 1425 O O . LEU A 1 182 ? 3.645 14.081 13.651 1.00 79.88 182 LEU A O 1
ATOM 1429 N N . TRP A 1 183 ? 4.419 14.895 15.592 1.00 80.88 183 TRP A N 1
ATOM 1430 C CA . TRP A 1 183 ? 5.762 15.200 15.082 1.00 80.88 183 TRP A CA 1
ATOM 1431 C C . TRP A 1 183 ? 6.504 13.945 14.594 1.00 80.88 183 TRP A C 1
ATOM 1433 O O . TRP A 1 183 ? 7.188 13.999 13.575 1.00 80.88 183 TRP A O 1
ATOM 1443 N N . ALA A 1 184 ? 6.330 12.804 15.270 1.00 78.69 184 ALA A N 1
ATOM 1444 C CA . ALA A 1 184 ? 6.954 11.541 14.894 1.00 78.69 184 ALA A CA 1
ATOM 1445 C C . ALA A 1 184 ? 6.285 10.948 13.647 1.00 78.69 184 ALA A C 1
ATOM 1447 O O . ALA A 1 184 ? 6.985 10.420 12.787 1.00 78.69 184 ALA A O 1
ATOM 1448 N N . VAL A 1 185 ? 4.959 11.077 13.511 1.00 75.62 185 VAL A N 1
ATOM 1449 C CA . VAL A 1 185 ? 4.219 10.675 12.299 1.00 75.62 185 VAL A CA 1
ATOM 1450 C C . VAL A 1 185 ? 4.666 11.512 11.094 1.00 75.62 185 VAL A C 1
ATOM 1452 O O . VAL A 1 185 ? 4.958 10.951 10.039 1.00 75.62 185 VAL A O 1
ATOM 1455 N N . TRP A 1 186 ? 4.810 12.833 11.247 1.00 78.06 186 TRP A N 1
ATOM 1456 C CA . TRP A 1 186 ? 5.347 13.691 10.185 1.00 78.06 186 TRP A CA 1
ATOM 1457 C C . TRP A 1 186 ? 6.798 13.341 9.831 1.00 78.06 186 TRP A C 1
ATOM 1459 O O . TRP A 1 186 ? 7.100 13.176 8.651 1.00 78.06 186 TRP A O 1
ATOM 1469 N N . ALA A 1 187 ? 7.674 13.148 10.823 1.00 77.75 187 ALA A N 1
ATOM 1470 C CA . ALA A 1 187 ? 9.062 12.733 10.597 1.00 77.75 187 ALA A CA 1
ATOM 1471 C C . ALA A 1 187 ? 9.174 11.372 9.880 1.00 77.75 187 ALA A C 1
ATOM 1473 O O . ALA A 1 187 ? 10.079 11.180 9.070 1.00 77.75 187 ALA A O 1
ATOM 1474 N N . GLN A 1 188 ? 8.240 10.449 10.137 1.00 70.56 188 GLN A N 1
ATOM 1475 C CA . GLN A 1 188 ? 8.160 9.159 9.450 1.00 70.56 188 GLN A CA 1
ATOM 1476 C C . GLN A 1 188 ? 7.689 9.298 7.997 1.00 70.56 188 GLN A C 1
ATOM 1478 O O . GLN A 1 188 ? 8.360 8.830 7.079 1.00 70.56 188 GLN A O 1
ATOM 1483 N N . TYR A 1 189 ? 6.539 9.929 7.762 1.00 72.69 189 TYR A N 1
ATOM 1484 C CA . TYR A 1 189 ? 5.849 9.781 6.478 1.00 72.69 189 TYR A CA 1
ATOM 1485 C C . TYR A 1 189 ? 6.048 10.939 5.494 1.00 72.69 189 TYR A C 1
ATOM 1487 O O . TYR A 1 189 ? 5.894 10.730 4.291 1.00 72.69 189 TYR A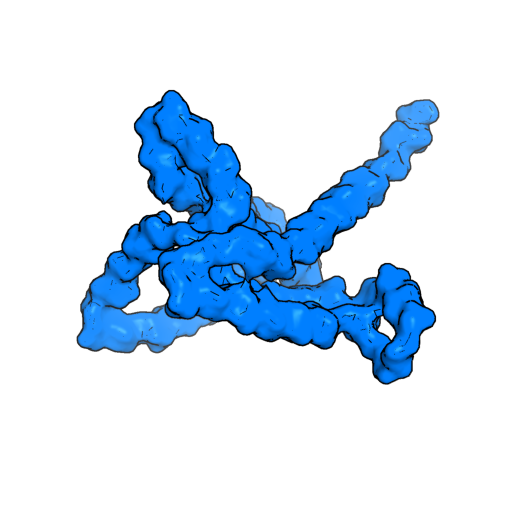 O 1
ATOM 1495 N N . LEU A 1 190 ? 6.478 12.125 5.943 1.00 77.31 190 LEU A N 1
ATOM 1496 C CA . LEU A 1 190 ? 6.748 13.256 5.046 1.00 77.31 190 LEU A CA 1
ATOM 1497 C C . LEU A 1 190 ? 7.806 12.942 3.961 1.00 77.31 190 LEU A C 1
ATOM 1499 O O . LEU A 1 190 ? 7.544 13.271 2.803 1.00 77.31 190 LEU A O 1
ATOM 1503 N N . PRO A 1 191 ? 8.942 12.263 4.244 1.00 70.38 191 PRO A N 1
ATOM 1504 C CA . PRO A 1 191 ? 9.912 11.907 3.203 1.00 70.38 191 PRO A CA 1
ATOM 1505 C C . PRO A 1 191 ? 9.327 10.971 2.133 1.00 70.38 191 PRO A C 1
ATOM 1507 O O . PRO A 1 191 ? 9.610 11.136 0.946 1.00 70.38 191 PRO A O 1
ATOM 1510 N N . LEU A 1 192 ? 8.472 10.024 2.539 1.00 68.69 192 LEU A N 1
ATOM 1511 C CA . LEU A 1 192 ? 7.783 9.107 1.628 1.00 68.69 192 LEU A CA 1
ATOM 1512 C C . LEU A 1 192 ? 6.771 9.855 0.751 1.00 68.69 192 LEU A C 1
ATOM 1514 O O . LEU A 1 192 ? 6.770 9.679 -0.466 1.00 68.69 192 LEU A O 1
ATOM 1518 N N . TYR A 1 193 ? 5.941 10.717 1.345 1.00 70.56 193 TYR A N 1
ATOM 1519 C CA . TYR A 1 193 ? 4.958 11.509 0.603 1.00 70.56 193 TYR A CA 1
ATOM 1520 C C . TYR A 1 193 ? 5.632 12.453 -0.406 1.00 70.56 193 TYR A C 1
ATOM 1522 O O . TYR A 1 193 ? 5.196 12.526 -1.554 1.00 70.56 193 TYR A O 1
ATOM 1530 N N . LEU A 1 194 ? 6.738 13.108 -0.030 1.00 73.12 194 LEU A N 1
ATOM 1531 C CA . LEU A 1 194 ? 7.522 13.951 -0.942 1.00 73.12 194 LEU A CA 1
ATOM 1532 C C . LEU A 1 194 ? 8.121 13.150 -2.110 1.00 73.12 194 LEU A C 1
ATOM 1534 O O . LEU A 1 194 ? 8.069 13.611 -3.249 1.00 73.12 194 LEU A O 1
ATOM 1538 N N . LEU A 1 195 ? 8.640 11.941 -1.862 1.00 66.69 195 LEU A N 1
ATOM 1539 C CA . LEU A 1 195 ? 9.170 11.068 -2.916 1.00 66.69 195 LEU A CA 1
ATOM 1540 C C . LEU A 1 195 ? 8.071 10.607 -3.888 1.00 66.69 195 LEU A C 1
ATOM 1542 O O . LEU A 1 195 ? 8.274 10.648 -5.103 1.00 66.69 195 LEU A O 1
ATOM 1546 N N . LEU A 1 196 ? 6.899 10.222 -3.372 1.00 62.44 196 LEU A N 1
ATOM 1547 C CA . LEU A 1 196 ? 5.745 9.825 -4.187 1.00 62.44 196 LEU A CA 1
ATOM 1548 C C . LEU A 1 196 ? 5.240 10.989 -5.056 1.00 62.44 196 LEU A C 1
ATOM 1550 O O . LEU A 1 196 ? 5.053 10.818 -6.261 1.00 62.44 196 LEU A O 1
ATOM 1554 N N . LEU A 1 197 ? 5.096 12.188 -4.480 1.00 72.06 197 LEU A N 1
ATOM 1555 C CA . LEU A 1 197 ? 4.736 13.400 -5.224 1.00 72.06 197 LEU A CA 1
ATOM 1556 C C . LEU A 1 197 ? 5.782 13.745 -6.297 1.00 72.06 197 LEU A C 1
ATOM 1558 O O . LEU A 1 197 ? 5.416 14.127 -7.408 1.00 72.06 197 LEU A O 1
ATOM 1562 N N . ALA A 1 198 ? 7.074 13.558 -6.009 1.00 68.06 198 ALA A N 1
ATOM 1563 C CA . ALA A 1 198 ? 8.153 13.810 -6.962 1.00 68.06 198 ALA A CA 1
ATOM 1564 C C . ALA A 1 198 ? 8.196 12.805 -8.132 1.00 68.06 198 ALA A C 1
ATOM 1566 O O . ALA A 1 198 ? 8.625 13.181 -9.223 1.00 68.06 198 ALA A O 1
ATOM 1567 N N . GLU A 1 199 ? 7.772 11.548 -7.945 1.00 63.31 199 GLU A N 1
ATOM 1568 C CA . GLU A 1 199 ? 7.558 10.602 -9.058 1.00 63.31 199 GLU A CA 1
ATOM 1569 C C . GLU A 1 199 ? 6.332 10.986 -9.897 1.00 63.31 199 GLU A C 1
ATOM 1571 O O . GLU A 1 199 ? 6.426 11.064 -11.122 1.00 63.31 199 GLU A O 1
ATOM 1576 N N . VAL A 1 200 ? 5.199 11.300 -9.257 1.00 67.81 200 VAL A N 1
ATOM 1577 C CA . VAL A 1 200 ? 3.973 11.727 -9.957 1.00 67.81 200 VAL A CA 1
ATOM 1578 C C . VAL A 1 200 ? 4.235 12.984 -10.796 1.00 67.81 200 VAL A C 1
ATOM 1580 O O . VAL A 1 200 ? 3.890 13.021 -11.978 1.00 67.81 200 VAL A O 1
ATOM 1583 N N . ALA A 1 201 ? 4.925 13.981 -10.236 1.00 69.94 201 ALA A N 1
ATOM 1584 C CA . ALA A 1 201 ? 5.329 15.182 -10.962 1.00 69.94 201 ALA A CA 1
ATOM 1585 C C . ALA A 1 201 ? 6.242 14.859 -12.159 1.00 69.94 201 ALA A C 1
ATOM 1587 O O . ALA A 1 201 ? 5.999 15.351 -13.263 1.00 69.94 201 ALA A O 1
ATOM 1588 N N . ARG A 1 202 ? 7.250 13.990 -11.987 1.00 69.06 202 ARG A N 1
ATOM 1589 C CA . ARG A 1 202 ? 8.128 13.556 -13.090 1.00 69.06 202 ARG A CA 1
ATOM 1590 C C . ARG A 1 202 ? 7.363 12.821 -14.190 1.00 69.06 202 ARG A C 1
ATOM 1592 O O . ARG A 1 202 ? 7.625 13.083 -15.360 1.00 69.06 202 ARG A O 1
ATOM 1599 N N . TRP A 1 203 ? 6.386 11.982 -13.849 1.00 68.94 203 TRP A N 1
ATOM 1600 C CA . TRP A 1 203 ? 5.524 11.297 -14.819 1.00 68.94 203 TRP A CA 1
ATOM 1601 C C . TRP A 1 203 ? 4.669 12.276 -15.640 1.00 68.94 203 TRP A C 1
ATOM 1603 O O . TRP A 1 203 ? 4.604 12.158 -16.864 1.00 68.94 203 TRP A O 1
ATOM 1613 N N . PHE A 1 204 ? 4.067 13.285 -14.997 1.00 71.69 204 PHE A N 1
ATOM 1614 C CA . PHE A 1 204 ? 3.312 14.331 -15.699 1.00 71.69 204 PHE A CA 1
ATOM 1615 C C . PHE A 1 204 ? 4.202 15.209 -16.590 1.00 71.69 204 PHE A C 1
ATOM 1617 O O . PHE A 1 204 ? 3.800 15.555 -17.700 1.00 71.69 204 PHE A O 1
ATOM 1624 N N . LEU A 1 205 ? 5.415 15.551 -16.142 1.00 75.25 205 LEU A N 1
ATOM 1625 C CA . LEU A 1 205 ? 6.370 16.339 -16.928 1.00 75.25 205 LEU A CA 1
ATOM 1626 C C . LEU A 1 205 ? 6.907 15.548 -18.132 1.00 75.25 205 LEU A C 1
ATOM 1628 O O . LEU A 1 205 ? 6.908 16.066 -19.247 1.00 75.25 205 LEU A O 1
ATOM 1632 N N . ALA A 1 206 ? 7.270 14.275 -17.942 1.00 72.25 206 ALA A N 1
ATOM 1633 C CA . ALA A 1 206 ? 7.744 13.388 -19.008 1.00 72.25 206 ALA A CA 1
ATOM 1634 C C . ALA A 1 206 ? 6.686 13.106 -20.094 1.00 72.25 206 ALA A C 1
ATOM 1636 O O . ALA A 1 206 ? 7.039 12.717 -21.204 1.00 72.25 206 ALA A O 1
ATOM 1637 N N . ARG A 1 207 ? 5.396 13.330 -19.805 1.00 64.94 207 ARG A N 1
ATOM 1638 C CA . ARG A 1 207 ? 4.291 13.216 -20.774 1.00 64.94 207 ARG A CA 1
ATOM 1639 C C . ARG A 1 207 ? 4.050 14.465 -21.632 1.00 64.94 207 ARG A C 1
ATOM 1641 O O . ARG A 1 207 ? 3.244 14.396 -22.555 1.00 64.94 207 ARG A O 1
ATOM 1648 N N . ARG A 1 208 ? 4.742 15.587 -21.394 1.00 56.78 208 ARG A N 1
ATOM 1649 C CA . ARG A 1 208 ? 4.543 16.828 -22.172 1.00 56.78 208 ARG A CA 1
ATOM 1650 C C . ARG A 1 208 ? 5.092 16.883 -23.617 1.00 56.78 208 ARG A C 1
ATOM 1652 O O . ARG A 1 208 ? 4.555 17.707 -24.354 1.00 56.78 208 ARG A O 1
ATOM 1659 N N . PRO A 1 209 ? 6.069 16.079 -24.098 1.00 52.06 209 PRO A N 1
ATOM 1660 C CA . PRO A 1 209 ? 6.659 16.307 -25.425 1.00 52.06 209 PRO A CA 1
ATOM 1661 C C . PRO A 1 209 ? 5.802 15.830 -26.616 1.00 52.06 209 PRO A C 1
ATOM 1663 O O . PRO A 1 209 ? 6.227 15.992 -27.753 1.00 52.06 209 PRO A O 1
ATOM 1666 N N . ALA A 1 210 ? 4.609 15.263 -26.392 1.00 50.09 210 ALA A N 1
ATOM 1667 C CA . ALA A 1 210 ? 3.770 14.693 -27.456 1.00 50.09 210 ALA A CA 1
ATOM 1668 C C . ALA A 1 210 ? 2.712 15.650 -28.052 1.00 50.09 210 ALA A C 1
ATOM 1670 O O . ALA A 1 210 ? 2.136 15.335 -29.087 1.00 50.09 210 ALA A O 1
ATOM 1671 N N . LEU A 1 211 ? 2.429 16.796 -27.414 1.00 51.34 211 LEU A N 1
ATOM 1672 C CA . LEU A 1 211 ? 1.340 17.713 -27.816 1.00 51.34 211 LEU A CA 1
ATOM 1673 C C . LEU A 1 211 ? 1.814 19.028 -28.463 1.00 51.34 211 LEU A C 1
ATOM 1675 O O . LEU A 1 211 ? 0.986 19.855 -28.817 1.00 51.34 211 LEU A O 1
ATOM 1679 N N . VAL A 1 212 ? 3.128 19.221 -28.618 1.00 54.72 212 VAL A N 1
ATOM 1680 C CA . VAL A 1 212 ? 3.740 20.449 -29.184 1.00 54.72 212 VAL A CA 1
ATOM 1681 C C . VAL A 1 212 ? 4.378 20.189 -30.566 1.00 54.72 212 VAL A C 1
ATOM 1683 O O . VAL A 1 212 ? 4.981 21.070 -31.161 1.00 54.72 212 VAL A O 1
ATOM 1686 N N . GLN A 1 213 ? 4.243 18.968 -31.100 1.00 47.56 213 GLN A N 1
ATOM 1687 C CA . GLN A 1 213 ? 4.689 18.580 -32.452 1.00 47.56 213 GLN A CA 1
ATOM 1688 C C . GLN A 1 213 ? 3.510 18.251 -33.391 1.00 47.56 213 GLN A C 1
ATOM 1690 O O . GLN A 1 213 ? 3.687 17.574 -34.399 1.00 47.56 213 GLN A O 1
ATOM 1695 N N . ALA A 1 214 ? 2.301 18.700 -33.041 1.00 51.69 214 ALA A N 1
ATOM 1696 C CA . ALA A 1 214 ? 1.055 18.437 -33.768 1.00 51.69 214 ALA A CA 1
ATOM 1697 C C . ALA A 1 214 ? 0.203 19.713 -33.950 1.00 51.69 214 ALA A C 1
ATOM 1699 O O . ALA A 1 214 ? -1.024 19.643 -34.012 1.00 51.69 214 ALA A O 1
ATOM 1700 N N . SER A 1 215 ? 0.872 20.871 -33.983 1.00 46.06 215 SER A N 1
ATOM 1701 C CA . SER A 1 215 ? 0.309 22.224 -34.086 1.00 46.06 215 SER A CA 1
ATOM 1702 C C . SER A 1 215 ? 1.193 23.093 -34.972 1.00 46.06 215 SER A C 1
ATOM 1704 O O . SER A 1 215 ? 2.393 23.168 -34.618 1.00 46.06 215 SER A O 1
#

Sequence (215 aa):
LPALWRPDDRRGRWTMPLAFLVTLAASYLPYVATHGSEVLGFLPKYFGERFNMGLAGVLIPAFQEVGVEPNRALLALTVTTLAGIALWMVTHPAPNGETAVRRSIWLIGAFTLLTQNLFSWYMLWVLPLVAIFLPSLPANGGLAGIRAALRQPGSLAWTGWWLFCGLVGLSYSFFIVWRPALWAVWAQYLPLYLLLLAEVARWFLARRPALVQAS

Mean predicted aligned error: 11.94 Å

Secondary structure (DSSP, 8-state):
-GGG--SS-TTTTTHHHHHHHHHHHHHHHHHHHHH-THHHHTHHHHTT--S--TTHHHHHHHHHHTT--HHHHHHHHHHHHHHHHHHHHHHS--SSHHHHHHHHHHHHHHHHHH-S---GGGGGGGHHHHHHHS----SS-SHHHHHHHTTSTTS-HHHHHHHHHHHHHHHTHHHHHTS--HHHHHHHHHHHHHHHHHHHHHHHHHTGGGSSS--

Foldseek 3Di:
DLQQADCPPPVPHCVVVVVVVVVCCVVCVVVCVVPNPCVVVCVVVQLVDAAPQACLVVCQVVCVVVVHDSSVVLVVQLVVQLVVLSVCCNVPYDPDPVSSLVSVVSNVVSCCRSRRDDQLVVCVVVLVVCVVQAADFDPPPDPVSVVVQVPDSHHDSVVVVVLSVVLNVLSCVCVVPVHHPVVSVCSNCVVVVVVVVVVVVVVVVVPPPPPPVPD